Protein AF-A0A7X8ZZY3-F1 (afdb_monomer)

Sequence (313 aa):
MTNQKQPTAQDLDTLSRQLGRPVRDVAEIGARCVCGNPLVATTAPRLSNGIPFPTTFYLSHPHATAAASRLENAGVMDDMTQRLASDAELAEAYRAAHEQYLSARARIGESAGVGPVPEIAGVTAGGMPERVKCVHVLVGHALAEGPGANPLGDEALAMMREEFDPTVCRCDGAWNTEGDAPQKDLSRHTRRLRRAGKTNPMQYDDAGTGPVAAIDAGTNSVRLLIARETEDGVQELHRDMRIVRLGQGVDETGEFAPEALQRTFAAVDDYAREITRHGAHPTRFIATSASRDVSNRDEFVSGIRQRLHATPE

Nearest PDB structures (foldseek):
  1t6c-assembly1_A  TM=9.396E-01  e=4.560E-11  Aquifex aeolicus VF5
  1t6d-assembly2_B  TM=9.328E-01  e=1.337E-10  Aquifex aeolicus VF5
  2j4r-assembly2_B  TM=9.231E-01  e=1.419E-10  Aquifex aeolicus
  8jgx-assembly1_B  TM=9.212E-01  e=6.324E-10  Acinetobacter baumannii 15827
  7epq-assembly1_B  TM=9.028E-01  e=3.277E-10  Porphyromonas gingivalis ATCC 33277

Secondary structure (DSSP, 8-state):
---TTSPPHHHHHHHHHHHTS----EEEEEEE-TTS-EEEEEE-SB-TTS-B----EEE--HHHHHHHHHHHHTTHHHHHHHHHHH-HHHHHHHHHHHHHHHHHHHHHHHHTT----GGGTT--GGGTTT--S-HHHHHHHHHHH-TTS-HHHHHHHHHTTTT--TTS---TTTS-SSSPPP-S--SHHHHHHHGGG--PPP---S-SS--EEEEEE-SSEEEEEEEEEETTEEEEEEEEEEE--TTTTHHHHSS--HHHHHHHHHHHHHHHHHHHHTT--SEEEEE-GGGTS-TTHHHHHHHHHHHHS----

Radius of gyration: 21.73 Å; Cα contacts (8 Å, |Δi|>4): 529; chains: 1; bounding box: 60×41×61 Å

Structure (mmCIF, N/CA/C/O backbone):
data_AF-A0A7X8ZZY3-F1
#
_entry.id   AF-A0A7X8ZZY3-F1
#
loop_
_atom_site.group_PDB
_atom_site.id
_atom_site.type_symbol
_atom_site.label_atom_id
_atom_site.label_alt_id
_atom_site.label_comp_id
_atom_site.label_asym_id
_atom_site.label_entity_id
_atom_site.label_seq_id
_atom_site.pdbx_PDB_ins_code
_atom_site.Cartn_x
_atom_site.Cartn_y
_atom_site.Cartn_z
_atom_site.occupancy
_atom_site.B_iso_or_equiv
_atom_site.auth_seq_id
_atom_site.auth_comp_id
_atom_site.auth_asym_id
_atom_site.auth_atom_id
_atom_site.pdbx_PDB_model_num
ATOM 1 N N . MET A 1 1 ? 27.859 -0.252 14.113 1.00 37.53 1 MET A N 1
ATOM 2 C CA . MET A 1 1 ? 26.689 -1.075 13.746 1.00 37.53 1 MET A CA 1
ATOM 3 C C . MET A 1 1 ? 26.395 -0.783 12.288 1.00 37.53 1 MET A C 1
ATOM 5 O O . MET A 1 1 ? 26.127 0.360 11.953 1.00 37.53 1 MET A O 1
ATOM 9 N N . THR A 1 2 ? 26.650 -1.753 11.416 1.00 37.97 2 THR A N 1
ATOM 10 C CA . THR A 1 2 ? 26.597 -1.624 9.954 1.00 37.97 2 THR A CA 1
ATOM 11 C C . THR A 1 2 ? 25.180 -1.309 9.465 1.00 37.97 2 THR A C 1
ATOM 13 O O . THR A 1 2 ? 24.197 -1.725 10.070 1.00 37.97 2 THR A O 1
ATOM 16 N N . ASN A 1 3 ? 25.102 -0.531 8.386 1.00 48.25 3 ASN A N 1
ATOM 17 C CA . ASN A 1 3 ? 23.927 0.134 7.819 1.00 48.25 3 ASN A CA 1
ATOM 18 C C . ASN A 1 3 ? 22.821 -0.849 7.339 1.00 48.25 3 ASN A C 1
ATOM 20 O O . ASN A 1 3 ? 22.650 -1.048 6.142 1.00 48.25 3 ASN A O 1
ATOM 24 N N . GLN A 1 4 ? 22.082 -1.495 8.258 1.00 62.84 4 GLN A N 1
ATOM 25 C CA . GLN A 1 4 ? 21.102 -2.568 7.966 1.00 62.84 4 GLN A CA 1
ATOM 26 C C . GLN A 1 4 ? 19.933 -2.163 7.047 1.00 62.84 4 GLN A C 1
ATOM 28 O O . GLN A 1 4 ? 19.289 -3.038 6.459 1.00 62.84 4 GLN A O 1
ATOM 33 N N . LYS A 1 5 ? 19.658 -0.859 6.917 1.00 79.69 5 LYS A N 1
ATOM 34 C CA . LYS A 1 5 ? 18.559 -0.331 6.099 1.00 79.69 5 LYS A CA 1
ATOM 35 C C . LYS A 1 5 ? 18.958 -0.032 4.652 1.00 79.69 5 LYS A C 1
ATOM 37 O O . LYS A 1 5 ? 18.070 0.113 3.823 1.00 79.69 5 LYS A O 1
ATOM 42 N N . GLN A 1 6 ? 20.245 0.031 4.306 1.00 89.25 6 GLN A N 1
ATOM 43 C CA . GLN A 1 6 ? 20.650 0.351 2.934 1.00 89.25 6 GLN A CA 1
ATOM 44 C C . GLN A 1 6 ? 20.361 -0.832 1.988 1.00 89.25 6 GLN A C 1
ATOM 46 O O . GLN A 1 6 ? 20.763 -1.957 2.298 1.00 89.25 6 GLN A O 1
ATOM 51 N N . PRO A 1 7 ? 19.666 -0.617 0.854 1.00 93.00 7 PRO A N 1
ATOM 52 C CA . PRO A 1 7 ? 19.326 -1.695 -0.066 1.00 93.00 7 PRO A CA 1
ATOM 53 C C . PRO A 1 7 ? 20.557 -2.167 -0.846 1.00 93.00 7 PRO A C 1
ATOM 55 O O . PRO A 1 7 ? 21.310 -1.367 -1.405 1.00 93.00 7 PRO A O 1
ATOM 58 N N . THR A 1 8 ? 20.748 -3.482 -0.907 1.00 94.44 8 THR A N 1
ATOM 59 C CA . THR A 1 8 ? 21.721 -4.133 -1.797 1.00 94.44 8 THR A CA 1
ATOM 60 C C . THR A 1 8 ? 21.112 -4.391 -3.179 1.00 94.44 8 THR A C 1
ATOM 62 O O . THR A 1 8 ? 19.894 -4.365 -3.340 1.00 94.44 8 THR A O 1
ATOM 65 N N . ALA A 1 9 ? 21.933 -4.703 -4.189 1.00 92.38 9 ALA A N 1
ATOM 66 C CA . ALA A 1 9 ? 21.421 -5.110 -5.505 1.00 92.38 9 ALA A CA 1
ATOM 67 C C . ALA A 1 9 ? 20.502 -6.345 -5.411 1.00 92.38 9 ALA A C 1
ATOM 69 O O . ALA A 1 9 ? 19.428 -6.366 -6.005 1.00 92.38 9 ALA A O 1
ATOM 70 N N . GLN A 1 10 ? 20.870 -7.318 -4.569 1.00 92.81 10 GLN A N 1
ATOM 71 C CA . GLN A 1 10 ? 20.050 -8.499 -4.302 1.00 92.81 10 GLN A CA 1
ATOM 72 C C . GLN A 1 10 ? 18.698 -8.138 -3.667 1.00 92.81 10 GLN A C 1
ATOM 74 O O . GLN A 1 10 ? 17.684 -8.762 -3.989 1.00 92.81 10 GLN A O 1
ATOM 79 N N . ASP A 1 11 ? 18.655 -7.124 -2.795 1.00 95.31 11 ASP A N 1
ATOM 80 C CA . ASP A 1 11 ? 17.391 -6.637 -2.234 1.00 95.31 11 ASP A CA 1
ATOM 81 C C . ASP A 1 11 ? 16.486 -6.057 -3.325 1.00 95.31 11 ASP A C 1
ATOM 83 O O . ASP A 1 11 ? 15.293 -6.352 -3.351 1.00 95.31 11 ASP A O 1
ATOM 87 N N . LEU A 1 12 ? 17.042 -5.262 -4.244 1.00 94.44 12 LEU A N 1
ATOM 88 C CA . LEU A 1 12 ? 16.282 -4.651 -5.339 1.00 94.44 12 LEU A CA 1
ATOM 89 C C . LEU A 1 12 ? 15.748 -5.698 -6.326 1.00 94.44 12 LEU A C 1
ATOM 91 O O . LEU A 1 12 ? 14.596 -5.598 -6.758 1.00 94.44 12 LEU A O 1
ATOM 95 N N . ASP A 1 13 ? 16.541 -6.724 -6.637 1.00 93.44 13 ASP A N 1
ATOM 96 C CA . ASP A 1 13 ? 16.116 -7.849 -7.476 1.00 93.44 13 ASP A CA 1
ATOM 97 C C . ASP A 1 13 ? 15.007 -8.657 -6.799 1.00 93.44 13 ASP A C 1
ATOM 99 O O . ASP A 1 13 ? 13.984 -8.968 -7.414 1.00 93.44 13 ASP A O 1
ATOM 103 N N . THR A 1 14 ? 15.171 -8.940 -5.505 1.00 94.19 14 THR A N 1
ATOM 104 C CA . THR A 1 14 ? 14.172 -9.660 -4.708 1.00 94.19 14 THR A CA 1
ATOM 105 C C . THR A 1 14 ? 12.867 -8.880 -4.636 1.00 94.19 14 THR A C 1
ATOM 107 O O . THR A 1 14 ? 11.814 -9.437 -4.940 1.00 94.19 14 THR A O 1
ATOM 110 N N . LEU A 1 15 ? 12.921 -7.581 -4.327 1.00 94.19 15 LEU A N 1
ATOM 111 C CA . LEU A 1 15 ? 11.753 -6.700 -4.356 1.00 94.19 15 LEU A CA 1
ATOM 112 C C . LEU A 1 15 ? 11.096 -6.692 -5.736 1.00 94.19 15 LEU A C 1
ATOM 114 O O . LEU A 1 15 ? 9.876 -6.771 -5.840 1.00 94.19 15 LEU A O 1
ATOM 118 N N . SER A 1 16 ? 11.882 -6.643 -6.810 1.00 90.38 16 SER A N 1
ATOM 119 C CA . SER A 1 16 ? 11.329 -6.625 -8.164 1.00 90.38 16 SER A CA 1
ATOM 120 C C 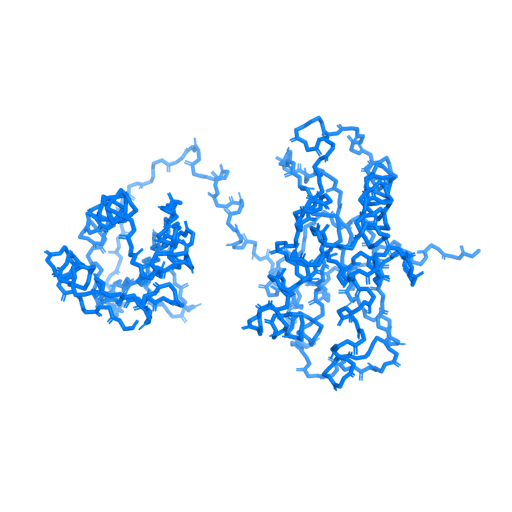. SER A 1 16 ? 10.594 -7.924 -8.511 1.00 90.38 16 SER A C 1
ATOM 122 O O . SER A 1 16 ? 9.535 -7.891 -9.142 1.00 90.38 16 SER A O 1
ATOM 124 N N . ARG A 1 17 ? 11.113 -9.072 -8.055 1.00 87.12 17 ARG A N 1
ATOM 125 C CA . ARG A 1 17 ? 10.462 -10.386 -8.192 1.00 87.12 17 ARG A CA 1
ATOM 126 C C . ARG A 1 17 ? 9.195 -10.484 -7.345 1.00 87.12 17 ARG A C 1
ATOM 128 O O . ARG A 1 17 ? 8.159 -10.881 -7.867 1.00 87.12 17 ARG A O 1
ATOM 135 N N . GLN A 1 18 ? 9.252 -10.060 -6.083 1.00 89.94 18 GLN A N 1
ATOM 136 C CA . GLN A 1 18 ? 8.096 -10.024 -5.181 1.00 89.94 18 GLN A CA 1
ATOM 137 C C . GLN A 1 18 ? 6.954 -9.157 -5.734 1.00 89.94 18 GLN A C 1
ATOM 139 O O . GLN A 1 18 ? 5.786 -9.520 -5.633 1.00 89.94 18 GLN A O 1
ATOM 144 N N . LEU A 1 19 ? 7.291 -8.022 -6.356 1.00 85.25 19 LEU A N 1
ATOM 145 C CA . LEU A 1 19 ? 6.327 -7.081 -6.929 1.00 85.25 19 LEU A CA 1
ATOM 146 C C . LEU A 1 19 ? 5.892 -7.422 -8.361 1.00 85.25 19 LEU A C 1
ATOM 148 O O . LEU A 1 19 ? 4.987 -6.768 -8.887 1.00 85.25 19 LEU A O 1
ATOM 152 N N . GLY A 1 20 ? 6.561 -8.371 -9.023 1.00 81.94 20 GLY A N 1
ATOM 153 C CA . GLY A 1 20 ? 6.349 -8.685 -10.439 1.00 81.94 20 GLY A CA 1
ATOM 154 C C . GLY A 1 20 ? 6.670 -7.526 -11.395 1.00 81.94 20 GLY A C 1
ATOM 155 O O . GLY A 1 20 ? 6.156 -7.478 -12.512 1.00 81.94 20 GLY A O 1
ATOM 156 N N . ARG A 1 21 ? 7.479 -6.552 -10.964 1.00 82.62 21 ARG A N 1
ATOM 157 C CA . ARG A 1 21 ? 7.893 -5.375 -11.748 1.00 82.62 21 ARG A CA 1
ATOM 158 C C . ARG A 1 21 ? 9.188 -4.791 -11.181 1.00 82.62 21 ARG A C 1
ATOM 160 O O . ARG A 1 21 ? 9.403 -4.946 -9.984 1.00 82.62 21 ARG A O 1
ATOM 167 N N . PRO A 1 22 ? 9.983 -4.039 -11.965 1.00 82.19 22 PRO A N 1
ATOM 168 C CA . PRO A 1 22 ? 11.121 -3.308 -11.425 1.00 82.19 22 PRO A CA 1
ATOM 169 C C . PRO A 1 22 ? 10.702 -2.432 -10.247 1.00 82.19 22 PRO A C 1
ATOM 171 O O . PRO A 1 22 ? 9.745 -1.646 -10.337 1.00 82.19 22 PRO A O 1
ATOM 174 N N . VAL A 1 23 ? 11.426 -2.574 -9.143 1.00 87.31 23 VAL A N 1
ATOM 175 C CA . VAL A 1 23 ? 11.284 -1.694 -7.991 1.00 87.31 23 VAL A CA 1
ATOM 176 C C . VAL A 1 23 ? 11.847 -0.308 -8.323 1.00 87.31 23 VAL A C 1
ATOM 178 O O . VAL A 1 23 ? 12.712 -0.160 -9.185 1.00 87.31 23 VAL A O 1
ATOM 181 N N . ARG A 1 24 ? 11.316 0.737 -7.687 1.00 81.50 24 ARG A N 1
ATOM 182 C CA . ARG A 1 24 ? 11.635 2.131 -8.018 1.00 81.50 24 ARG A CA 1
ATOM 183 C C . ARG A 1 24 ? 12.076 2.881 -6.783 1.00 81.50 24 ARG A C 1
ATOM 185 O O . ARG A 1 24 ? 11.364 2.827 -5.785 1.00 81.50 24 ARG A O 1
ATOM 192 N N . ASP A 1 25 ? 13.189 3.601 -6.906 1.00 82.56 25 ASP A N 1
ATOM 193 C CA . ASP A 1 25 ? 13.640 4.622 -5.952 1.00 82.56 25 ASP A CA 1
ATOM 194 C C . ASP A 1 25 ? 13.527 4.171 -4.479 1.00 82.56 25 ASP A C 1
ATOM 196 O O . ASP A 1 25 ? 13.048 4.905 -3.608 1.00 82.56 25 ASP A O 1
ATOM 200 N N . VAL A 1 26 ? 13.931 2.920 -4.216 1.00 92.25 26 VAL A N 1
ATOM 201 C CA . VAL A 1 26 ? 13.997 2.353 -2.864 1.00 92.25 26 VAL A CA 1
ATOM 202 C C . VAL A 1 26 ? 15.164 3.013 -2.154 1.00 92.25 26 VAL A C 1
ATOM 204 O O . VAL A 1 26 ? 16.317 2.811 -2.527 1.00 92.25 26 VAL A O 1
ATOM 207 N N . ALA A 1 27 ? 14.850 3.811 -1.143 1.00 92.75 27 ALA A N 1
ATOM 208 C CA . ALA A 1 27 ? 15.835 4.482 -0.311 1.00 92.75 27 ALA A CA 1
ATOM 209 C C . ALA A 1 27 ? 16.363 3.538 0.777 1.00 92.75 27 ALA A C 1
ATOM 211 O O . ALA A 1 27 ? 17.559 3.515 1.060 1.00 92.75 27 ALA A O 1
ATOM 212 N N . GLU A 1 28 ? 15.472 2.738 1.369 1.00 95.06 28 GLU A N 1
ATOM 213 C CA . GLU A 1 28 ? 15.779 1.857 2.495 1.00 95.06 28 GLU A CA 1
ATOM 214 C C . GLU A 1 28 ? 14.985 0.537 2.396 1.00 95.06 28 GLU A C 1
ATOM 216 O O . GLU A 1 28 ? 13.913 0.474 1.791 1.00 95.06 28 GLU A O 1
ATOM 221 N N . ILE A 1 29 ? 15.480 -0.524 3.033 1.00 96.62 29 ILE A N 1
ATOM 222 C CA . ILE A 1 29 ? 14.688 -1.711 3.369 1.00 96.62 29 ILE A CA 1
ATOM 223 C C . ILE A 1 29 ? 14.100 -1.480 4.757 1.00 96.62 29 ILE A C 1
ATOM 225 O O . ILE A 1 29 ? 14.811 -1.553 5.759 1.00 96.62 29 ILE A O 1
ATOM 229 N N . GLY A 1 30 ? 12.805 -1.159 4.802 1.00 94.88 30 GLY A N 1
ATOM 230 C CA . GLY A 1 30 ? 12.101 -0.808 6.035 1.00 94.88 30 GLY A CA 1
ATOM 231 C C . GLY A 1 30 ? 12.014 -1.979 7.005 1.00 94.88 30 GLY A C 1
ATOM 232 O O . GLY A 1 30 ? 12.248 -1.805 8.194 1.00 94.88 30 GLY A O 1
ATOM 233 N N . ALA A 1 31 ? 11.756 -3.179 6.485 1.00 97.06 31 ALA A N 1
ATOM 234 C CA . ALA A 1 31 ? 11.681 -4.400 7.274 1.00 97.06 31 ALA A CA 1
ATOM 235 C C . ALA A 1 31 ? 12.181 -5.602 6.474 1.00 97.06 31 ALA A C 1
ATOM 237 O O . ALA A 1 31 ? 12.032 -5.657 5.247 1.00 97.06 31 ALA A O 1
ATOM 238 N N . ARG A 1 32 ? 12.738 -6.585 7.183 1.00 96.94 32 ARG A N 1
ATOM 239 C CA . ARG A 1 32 ? 13.271 -7.832 6.623 1.00 96.94 32 ARG A CA 1
ATOM 240 C C . ARG A 1 32 ? 12.610 -9.035 7.283 1.00 96.94 32 ARG A C 1
ATOM 242 O O . ARG A 1 32 ? 12.269 -8.994 8.460 1.00 96.94 32 ARG A O 1
ATOM 249 N N . CYS A 1 33 ? 12.455 -10.106 6.517 1.00 96.00 33 CYS A N 1
ATOM 250 C CA . CYS A 1 33 ? 12.094 -11.418 7.028 1.00 96.00 33 CYS A CA 1
ATOM 251 C C . CYS A 1 33 ? 13.266 -11.970 7.851 1.00 96.00 33 CYS A C 1
ATOM 253 O O . CYS A 1 33 ? 14.411 -11.561 7.653 1.00 96.00 33 CYS A O 1
ATOM 255 N N . VAL A 1 34 ? 13.016 -12.955 8.716 1.00 95.69 34 VAL A N 1
ATOM 256 C CA . VAL A 1 34 ? 14.067 -13.636 9.494 1.00 95.69 34 VAL A CA 1
ATOM 257 C C . VAL A 1 34 ? 15.160 -14.284 8.629 1.00 95.69 34 VAL A C 1
ATOM 259 O O . VAL A 1 34 ? 16.272 -14.481 9.104 1.00 95.69 34 VAL A O 1
ATOM 262 N N . CYS A 1 35 ? 14.885 -14.573 7.351 1.00 93.88 35 CYS A N 1
ATOM 263 C CA . CYS A 1 35 ? 15.891 -15.047 6.390 1.00 93.88 35 CYS A CA 1
ATOM 264 C C . CYS A 1 35 ? 16.703 -13.923 5.712 1.00 93.88 35 CYS A C 1
ATOM 266 O O . CYS A 1 35 ? 17.572 -14.206 4.894 1.00 93.88 35 CYS A O 1
ATOM 268 N N . GLY A 1 36 ? 16.412 -12.654 6.010 1.00 94.62 36 GLY A N 1
ATOM 269 C CA . GLY A 1 36 ? 17.084 -11.477 5.453 1.00 94.62 36 GLY A CA 1
ATOM 270 C C . GLY A 1 36 ? 16.393 -10.845 4.240 1.00 94.62 36 GLY A C 1
ATOM 271 O O . GLY A 1 36 ? 16.651 -9.672 3.958 1.00 94.62 36 GLY A O 1
ATOM 272 N N . ASN A 1 37 ? 15.483 -11.561 3.567 1.00 95.38 37 ASN A N 1
ATOM 273 C CA . ASN A 1 37 ? 14.761 -11.033 2.404 1.00 95.38 37 ASN A CA 1
ATOM 274 C C . ASN A 1 37 ? 13.873 -9.827 2.768 1.00 95.38 37 ASN A C 1
ATOM 276 O O . ASN A 1 37 ? 13.292 -9.807 3.858 1.00 95.38 37 ASN A O 1
ATOM 280 N N . PRO A 1 38 ? 13.706 -8.844 1.866 1.00 96.75 38 PRO A N 1
ATOM 281 C CA . PRO A 1 38 ? 12.841 -7.692 2.102 1.00 96.75 38 PRO A CA 1
ATOM 282 C C . PRO A 1 38 ? 11.380 -8.077 2.384 1.00 96.75 38 PRO A C 1
ATOM 284 O O . PRO A 1 38 ? 10.805 -8.932 1.707 1.00 96.75 38 PRO A O 1
ATOM 287 N N . LEU A 1 39 ? 10.782 -7.416 3.380 1.00 96.38 39 LEU A N 1
ATOM 288 C CA . LEU A 1 39 ? 9.334 -7.399 3.620 1.00 96.38 39 LEU A CA 1
ATOM 289 C C . LEU A 1 39 ? 8.718 -6.080 3.157 1.00 96.38 39 LEU A C 1
ATOM 291 O O . LEU A 1 39 ? 7.665 -6.068 2.512 1.00 96.38 39 LEU A O 1
ATOM 295 N N . VAL A 1 40 ? 9.390 -4.974 3.480 1.00 97.31 40 VAL A N 1
ATOM 296 C CA . VAL A 1 40 ? 8.923 -3.612 3.217 1.00 97.31 40 VAL A CA 1
ATOM 297 C C . VAL A 1 40 ? 10.010 -2.844 2.479 1.00 97.31 40 VAL A C 1
ATOM 299 O O . VAL A 1 40 ? 11.127 -2.701 2.979 1.00 97.31 40 VAL A O 1
ATOM 302 N N . ALA A 1 41 ? 9.666 -2.328 1.304 1.00 96.00 41 ALA A N 1
ATOM 303 C CA . ALA A 1 41 ? 10.474 -1.342 0.604 1.00 96.00 41 ALA A CA 1
ATOM 304 C C . ALA A 1 41 ? 10.113 0.055 1.109 1.00 96.00 41 ALA A C 1
ATOM 306 O O . ALA A 1 41 ? 8.933 0.404 1.178 1.00 96.00 41 ALA A O 1
ATOM 307 N N . THR A 1 42 ? 11.122 0.860 1.418 1.00 95.38 42 THR A N 1
ATOM 308 C CA . THR A 1 42 ? 10.942 2.242 1.848 1.00 95.38 42 THR A CA 1
ATOM 309 C C . THR A 1 42 ? 11.380 3.180 0.731 1.00 95.38 42 THR A C 1
ATOM 311 O O . THR A 1 42 ? 12.542 3.169 0.324 1.00 95.38 42 THR A O 1
ATOM 314 N N . THR A 1 43 ? 10.456 3.981 0.207 1.00 91.56 43 THR A N 1
ATOM 315 C CA . THR A 1 43 ? 10.678 4.836 -0.970 1.00 91.56 43 THR A CA 1
ATOM 316 C C . THR A 1 43 ? 10.755 6.312 -0.611 1.00 91.56 43 THR A C 1
ATOM 318 O O . THR A 1 43 ? 10.052 6.790 0.284 1.00 91.56 43 THR A O 1
ATOM 321 N N . ALA A 1 44 ? 11.578 7.047 -1.358 1.00 90.94 44 ALA A N 1
ATOM 322 C CA . ALA A 1 44 ? 11.678 8.494 -1.227 1.00 90.94 44 ALA A CA 1
ATOM 323 C C . ALA A 1 44 ? 10.336 9.195 -1.557 1.00 90.94 44 ALA A C 1
ATOM 325 O O . ALA A 1 44 ? 9.563 8.704 -2.385 1.00 90.94 44 ALA A O 1
ATOM 326 N N . PRO A 1 45 ? 10.053 10.370 -0.958 1.00 88.81 45 PRO A N 1
ATOM 327 C CA . PRO A 1 45 ? 8.801 11.109 -1.172 1.00 88.81 45 PRO A CA 1
ATOM 328 C C . PRO A 1 45 ? 8.642 11.677 -2.592 1.00 88.81 45 PRO A C 1
ATOM 330 O O . PRO A 1 45 ? 7.557 12.132 -2.962 1.00 88.81 45 PRO A O 1
ATOM 333 N N . ARG A 1 46 ? 9.706 11.652 -3.401 1.00 87.69 46 ARG A N 1
ATOM 334 C CA . ARG A 1 46 ? 9.685 11.947 -4.834 1.00 87.69 46 ARG A CA 1
ATOM 335 C C . ARG A 1 46 ? 10.527 10.909 -5.560 1.00 87.69 46 ARG A C 1
ATOM 337 O O . ARG A 1 46 ? 11.649 10.626 -5.152 1.00 87.69 46 ARG A O 1
ATOM 344 N N . LEU A 1 47 ? 9.975 10.369 -6.637 1.00 84.12 47 LEU A N 1
ATOM 345 C CA . LEU A 1 47 ? 10.681 9.447 -7.519 1.00 84.12 47 LEU A CA 1
ATOM 346 C C . LEU A 1 47 ? 11.726 10.198 -8.356 1.00 84.12 47 LEU A C 1
ATOM 348 O O . LEU A 1 47 ? 11.594 11.401 -8.592 1.00 84.12 47 LEU A O 1
ATOM 352 N N . SER A 1 48 ? 12.712 9.482 -8.896 1.00 81.44 48 SER A N 1
ATOM 353 C CA . SER A 1 48 ? 13.759 10.054 -9.763 1.00 81.44 48 SER A CA 1
ATOM 354 C C . SER A 1 48 ? 13.209 10.711 -11.036 1.00 81.44 48 SER A C 1
ATOM 356 O O . SER A 1 48 ? 13.823 11.613 -11.598 1.00 81.44 48 SER A O 1
ATOM 358 N N . ASN A 1 49 ? 12.008 10.318 -11.468 1.00 78.25 49 ASN A N 1
ATOM 359 C CA . ASN A 1 49 ? 11.284 10.952 -12.574 1.00 78.25 49 ASN A CA 1
ATOM 360 C C . ASN A 1 49 ? 10.518 12.235 -12.178 1.00 78.25 49 ASN A C 1
ATOM 362 O O . ASN A 1 49 ? 9.753 12.762 -12.986 1.00 78.25 49 ASN A O 1
ATOM 366 N N . GLY A 1 50 ? 10.676 12.710 -10.940 1.00 77.94 50 GLY A N 1
ATOM 367 C CA . GLY A 1 50 ? 10.072 13.934 -10.417 1.00 77.94 50 GLY A CA 1
ATOM 368 C C . GLY A 1 50 ? 8.662 13.773 -9.840 1.00 77.94 50 GLY A C 1
ATOM 369 O O . GLY A 1 50 ? 8.144 14.727 -9.257 1.00 77.94 50 GLY A O 1
ATOM 370 N N . ILE A 1 51 ? 8.032 12.599 -9.956 1.00 78.00 51 ILE A N 1
ATOM 371 C CA . ILE A 1 51 ? 6.660 12.374 -9.476 1.00 78.00 51 ILE A CA 1
ATOM 372 C C . ILE A 1 51 ? 6.631 12.309 -7.935 1.00 78.00 51 ILE A C 1
ATOM 374 O O . ILE A 1 51 ? 7.345 11.481 -7.361 1.00 78.00 51 ILE A O 1
ATOM 378 N N . PRO A 1 52 ? 5.777 13.104 -7.254 1.00 80.56 52 PRO A N 1
ATOM 379 C CA . PRO A 1 52 ? 5.515 12.944 -5.824 1.00 80.56 52 PRO A CA 1
ATOM 380 C C . PRO A 1 52 ? 4.947 11.558 -5.504 1.00 80.56 52 PRO A C 1
ATOM 382 O O . PRO A 1 52 ? 4.020 11.086 -6.169 1.00 80.56 52 PRO A O 1
ATOM 385 N N . PHE A 1 53 ? 5.471 10.918 -4.463 1.00 81.94 53 PHE A N 1
ATOM 386 C CA . PHE A 1 53 ? 5.086 9.570 -4.064 1.00 81.94 53 PHE A CA 1
ATOM 387 C C . PHE A 1 53 ? 4.709 9.543 -2.573 1.00 81.94 53 PHE A C 1
ATOM 389 O O . PHE A 1 53 ? 5.578 9.493 -1.706 1.00 81.94 53 PHE A O 1
ATOM 396 N N . PRO A 1 54 ? 3.404 9.609 -2.237 1.00 79.81 54 PRO A N 1
ATOM 397 C CA . PRO A 1 54 ? 2.961 9.764 -0.847 1.00 79.81 54 PRO A CA 1
ATOM 398 C C . PRO A 1 54 ? 3.135 8.503 0.013 1.00 79.81 54 PRO A C 1
ATOM 400 O O . PRO A 1 54 ? 3.121 8.591 1.244 1.00 79.81 54 PRO A O 1
ATOM 403 N N . THR A 1 55 ? 3.276 7.331 -0.618 1.00 87.44 55 THR A N 1
ATOM 404 C CA . THR A 1 55 ? 3.488 6.055 0.080 1.00 87.44 55 THR A CA 1
ATOM 405 C C . THR A 1 55 ? 4.976 5.861 0.330 1.00 87.44 55 THR A C 1
ATOM 407 O O . THR A 1 55 ? 5.744 5.773 -0.613 1.00 87.44 55 THR A O 1
ATOM 410 N N . THR A 1 56 ? 5.380 5.811 1.590 1.00 93.56 56 THR A N 1
ATOM 411 C CA . THR A 1 56 ? 6.771 5.685 2.021 1.00 93.56 56 THR A CA 1
ATOM 412 C C . THR A 1 56 ? 7.085 4.232 2.314 1.00 93.56 56 THR A C 1
ATOM 414 O O . THR A 1 56 ? 8.086 3.737 1.822 1.00 93.56 56 THR A O 1
ATOM 417 N N . PHE A 1 57 ? 6.205 3.536 3.036 1.00 95.38 57 PHE A N 1
ATOM 418 C CA . PHE A 1 57 ? 6.364 2.123 3.370 1.00 95.38 57 PHE A CA 1
ATOM 419 C C . PHE A 1 57 ? 5.502 1.263 2.451 1.00 95.38 57 PHE A C 1
ATOM 421 O O . PHE A 1 57 ? 4.273 1.340 2.477 1.00 95.38 57 PHE A O 1
ATOM 428 N N . TYR A 1 58 ? 6.150 0.455 1.620 1.00 93.62 58 TYR A N 1
ATOM 429 C CA . TYR A 1 58 ? 5.496 -0.389 0.633 1.00 93.62 58 TYR A CA 1
ATOM 430 C C . TYR A 1 58 ? 5.692 -1.865 0.982 1.00 93.62 58 TYR A C 1
ATOM 432 O O . TYR A 1 58 ? 6.794 -2.406 0.859 1.00 93.62 58 TYR A O 1
ATOM 440 N N . LEU A 1 59 ? 4.616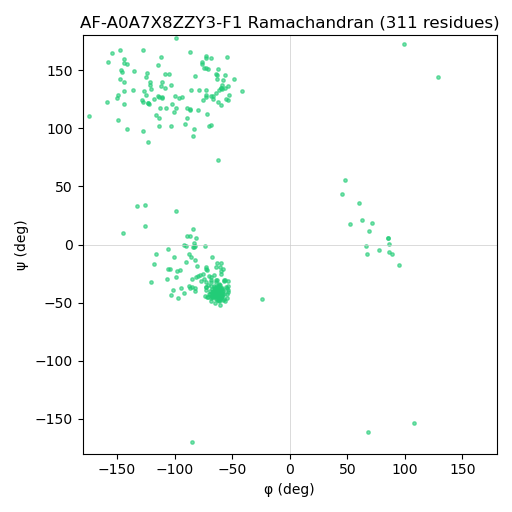 -2.520 1.421 1.00 94.75 59 LEU A N 1
ATOM 441 C CA . LEU A 1 59 ? 4.612 -3.953 1.700 1.00 94.75 59 LEU A CA 1
ATOM 442 C C . LEU A 1 59 ? 4.796 -4.732 0.392 1.00 94.75 59 LEU A C 1
ATOM 444 O O . LEU A 1 59 ? 4.068 -4.518 -0.576 1.00 94.75 59 LEU A O 1
ATOM 448 N N . SER A 1 60 ? 5.803 -5.599 0.354 1.00 93.88 60 SER A N 1
ATOM 449 C CA . SER A 1 60 ? 6.242 -6.275 -0.875 1.00 93.88 60 SER A CA 1
ATOM 450 C C . SER A 1 60 ? 6.149 -7.795 -0.793 1.00 93.88 60 SER A C 1
ATOM 452 O O . SER A 1 60 ? 5.836 -8.432 -1.795 1.00 93.88 60 SER A O 1
ATOM 454 N N . HIS A 1 61 ? 6.341 -8.380 0.391 1.00 93.50 61 HIS A N 1
ATOM 455 C CA . HIS A 1 61 ? 6.353 -9.831 0.555 1.00 93.50 61 HIS A CA 1
ATOM 456 C C . HIS A 1 61 ? 5.001 -10.471 0.181 1.00 93.50 61 HIS A C 1
ATOM 458 O O . HIS A 1 61 ? 3.998 -10.154 0.826 1.00 93.50 61 HIS A O 1
ATOM 464 N N . PRO A 1 62 ? 4.949 -11.426 -0.771 1.00 89.38 62 PRO A N 1
ATOM 465 C CA . PRO A 1 62 ? 3.695 -11.963 -1.305 1.00 89.38 62 PRO A CA 1
ATOM 466 C C . PRO A 1 62 ? 2.724 -12.505 -0.253 1.00 89.38 62 PRO A C 1
ATOM 468 O O . PRO A 1 62 ? 1.540 -12.187 -0.308 1.00 89.38 62 PRO A O 1
ATOM 471 N N . HIS A 1 63 ? 3.207 -13.240 0.758 1.00 91.12 63 HIS A N 1
ATOM 472 C CA . HIS A 1 63 ? 2.340 -13.709 1.850 1.00 91.12 63 HIS A CA 1
ATOM 473 C C . HIS A 1 63 ? 1.784 -12.572 2.716 1.00 91.12 63 HIS A C 1
ATOM 475 O O . HIS A 1 63 ? 0.620 -12.621 3.096 1.00 91.12 63 HIS A O 1
ATOM 481 N N . ALA A 1 64 ? 2.581 -11.536 2.998 1.00 93.94 64 ALA A N 1
ATOM 482 C CA . ALA A 1 64 ? 2.132 -10.407 3.811 1.00 93.94 64 ALA A CA 1
ATOM 483 C C . ALA A 1 64 ? 1.105 -9.565 3.040 1.00 93.94 64 ALA A C 1
ATOM 485 O O . ALA A 1 64 ? 0.066 -9.196 3.578 1.00 93.94 64 ALA A O 1
ATOM 486 N N . THR A 1 65 ? 1.363 -9.327 1.751 1.00 92.56 65 THR A N 1
ATOM 487 C CA . THR A 1 65 ? 0.439 -8.655 0.830 1.00 92.56 65 THR A CA 1
ATOM 488 C C . THR A 1 65 ? -0.870 -9.433 0.683 1.00 92.56 65 THR A C 1
ATOM 490 O O . THR A 1 65 ? -1.945 -8.844 0.752 1.00 92.56 65 THR A O 1
ATOM 493 N N . ALA A 1 66 ? -0.810 -10.759 0.529 1.00 86.56 66 ALA A N 1
ATOM 494 C CA . ALA A 1 66 ? -2.004 -11.597 0.434 1.00 86.56 66 ALA A CA 1
ATOM 495 C C . ALA A 1 66 ? -2.833 -11.572 1.727 1.00 86.56 66 ALA A C 1
ATOM 497 O O . ALA A 1 66 ? -4.054 -11.435 1.659 1.00 86.56 66 ALA A O 1
ATOM 498 N N . ALA A 1 67 ? -2.181 -11.647 2.890 1.00 92.56 67 ALA A N 1
ATOM 499 C CA . ALA A 1 67 ? -2.864 -11.594 4.176 1.00 92.56 67 ALA A CA 1
ATOM 500 C C . ALA A 1 67 ? -3.501 -10.216 4.430 1.00 92.56 67 ALA A C 1
ATOM 502 O O . ALA A 1 67 ? -4.675 -10.132 4.783 1.00 92.56 67 ALA A O 1
ATOM 503 N N . ALA A 1 68 ? -2.782 -9.124 4.142 1.00 93.44 68 ALA A N 1
ATOM 504 C CA . ALA A 1 68 ? -3.341 -7.772 4.195 1.00 93.44 68 ALA A CA 1
ATOM 505 C C . ALA A 1 68 ? -4.541 -7.616 3.245 1.00 93.44 68 ALA A C 1
ATOM 507 O O . ALA A 1 68 ? -5.582 -7.109 3.652 1.00 93.44 68 ALA A O 1
ATOM 508 N N . SER A 1 69 ? -4.438 -8.115 2.009 1.00 85.94 69 SER A N 1
ATOM 509 C CA . SER A 1 69 ? -5.543 -8.104 1.039 1.00 85.94 69 SER A CA 1
ATOM 510 C C . SER A 1 69 ? -6.765 -8.887 1.528 1.00 85.94 69 SER A C 1
ATOM 512 O O . SER A 1 69 ? -7.897 -8.500 1.245 1.00 85.94 69 SER A O 1
ATOM 514 N N . ARG A 1 70 ? -6.573 -9.989 2.263 1.00 84.44 70 ARG A N 1
ATOM 515 C CA . ARG A 1 70 ? -7.686 -10.742 2.855 1.00 84.44 70 ARG A CA 1
ATOM 516 C C . ARG A 1 70 ? -8.397 -9.964 3.953 1.00 84.44 70 ARG A C 1
ATOM 518 O O . ARG A 1 70 ? -9.623 -9.938 3.932 1.00 84.44 70 ARG A O 1
ATOM 525 N N . LEU A 1 71 ? -7.664 -9.264 4.818 1.00 89.25 71 LEU A N 1
ATOM 526 C CA . LEU A 1 71 ? -8.268 -8.344 5.789 1.00 89.25 71 LEU A CA 1
ATOM 527 C C . LEU A 1 71 ? -9.035 -7.212 5.089 1.00 89.25 71 LEU A C 1
ATOM 529 O O . LEU A 1 71 ? -10.163 -6.909 5.468 1.00 89.25 71 LEU A O 1
ATOM 533 N N . GLU A 1 72 ? -8.466 -6.627 4.028 1.00 83.88 72 GLU A N 1
ATOM 534 C CA . GLU A 1 72 ? -9.146 -5.592 3.234 1.00 83.88 72 GLU A CA 1
ATOM 535 C C . GLU A 1 72 ? -10.466 -6.101 2.639 1.00 83.88 72 GLU A C 1
ATOM 537 O O . GLU A 1 72 ? -11.482 -5.415 2.720 1.00 83.88 72 GLU A O 1
ATOM 542 N N . ASN A 1 73 ? -10.476 -7.319 2.092 1.00 74.81 73 ASN A N 1
ATOM 543 C CA . ASN A 1 73 ? -11.680 -7.934 1.527 1.00 74.81 73 ASN A CA 1
ATOM 544 C C . ASN A 1 73 ? -12.703 -8.368 2.587 1.00 74.81 73 ASN A C 1
ATOM 546 O O .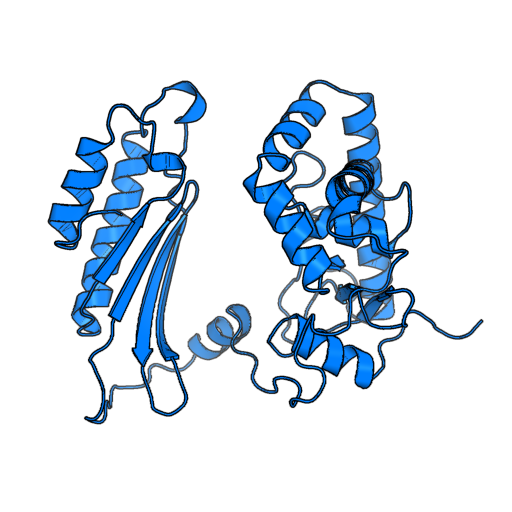 ASN A 1 73 ? -13.877 -8.523 2.260 1.00 74.81 73 ASN A O 1
ATOM 550 N N . ALA A 1 74 ? -12.269 -8.579 3.830 1.00 79.75 74 ALA A N 1
ATOM 551 C CA . ALA A 1 74 ? -13.129 -8.945 4.950 1.00 79.75 74 ALA A CA 1
ATOM 552 C C . ALA A 1 74 ? -13.819 -7.735 5.612 1.00 79.75 74 ALA A C 1
ATOM 554 O O . ALA A 1 74 ? -14.538 -7.924 6.585 1.00 79.75 74 ALA A O 1
ATOM 555 N N . GLY A 1 75 ? -13.610 -6.511 5.108 1.00 84.50 75 GLY A N 1
ATOM 556 C CA . GLY A 1 75 ? -14.243 -5.297 5.642 1.00 84.50 75 GLY A CA 1
ATOM 557 C C . GLY A 1 75 ? -13.501 -4.651 6.816 1.00 84.50 75 GLY A C 1
ATOM 558 O O . GLY A 1 75 ? -13.954 -3.641 7.343 1.00 84.50 75 GLY A O 1
ATOM 559 N N . VAL A 1 76 ? -12.316 -5.153 7.186 1.00 91.62 76 VAL A N 1
ATOM 560 C CA . VAL A 1 76 ? -11.557 -4.668 8.358 1.00 91.62 76 VAL A CA 1
ATOM 561 C C . VAL A 1 76 ? -11.253 -3.165 8.285 1.00 91.62 76 VAL A C 1
ATOM 563 O O . VAL A 1 76 ? -11.198 -2.491 9.309 1.00 91.62 76 VAL A O 1
ATOM 566 N N . MET A 1 77 ? -11.073 -2.606 7.084 1.00 90.38 77 MET A N 1
ATOM 567 C CA . MET A 1 77 ? -10.832 -1.165 6.920 1.00 90.38 77 MET A CA 1
ATOM 568 C C . MET A 1 77 ? -12.024 -0.307 7.352 1.00 90.38 77 MET A C 1
ATOM 570 O O . MET A 1 77 ? -11.821 0.774 7.912 1.00 90.38 77 MET A O 1
ATOM 574 N N . ASP A 1 78 ? -13.241 -0.778 7.092 1.00 86.44 78 ASP A N 1
ATOM 575 C CA . ASP A 1 78 ? -14.465 -0.059 7.430 1.00 86.44 78 ASP A CA 1
ATOM 576 C C . ASP A 1 78 ? -14.690 -0.121 8.944 1.00 86.44 78 ASP A C 1
ATOM 578 O O . ASP A 1 78 ? -14.874 0.924 9.569 1.00 86.44 78 ASP A O 1
ATOM 582 N N . ASP A 1 79 ? -14.501 -1.295 9.555 1.00 92.56 79 ASP A N 1
ATOM 583 C CA . ASP A 1 79 ? -14.547 -1.481 11.012 1.00 92.56 79 ASP A CA 1
ATOM 584 C C . ASP A 1 79 ? -13.523 -0.595 11.739 1.00 92.56 79 ASP A C 1
ATOM 586 O O . ASP A 1 79 ? -13.846 0.107 12.703 1.00 92.56 79 ASP A O 1
ATOM 590 N N . MET A 1 80 ? -12.272 -0.583 11.266 1.00 97.38 80 MET A N 1
ATOM 591 C CA . MET A 1 80 ? -11.227 0.284 11.814 1.00 97.38 80 MET A CA 1
ATOM 592 C C . MET A 1 80 ? -11.592 1.766 11.670 1.00 97.38 80 MET A C 1
ATOM 594 O O . MET A 1 80 ? -11.395 2.543 12.603 1.00 97.38 80 MET A O 1
ATOM 598 N N . THR A 1 81 ? -12.149 2.163 10.523 1.00 93.50 81 THR A N 1
ATOM 599 C CA . THR A 1 81 ? -12.581 3.547 10.277 1.00 93.50 81 THR A CA 1
ATOM 600 C C . THR A 1 81 ? -13.736 3.947 11.193 1.00 93.50 81 THR A C 1
ATOM 602 O O . THR A 1 81 ? -13.717 5.040 11.754 1.00 93.50 81 THR A O 1
ATOM 605 N N . GLN A 1 82 ? -14.713 3.065 11.402 1.00 94.38 82 GLN A N 1
ATOM 606 C CA . GLN A 1 82 ? -15.826 3.314 12.312 1.00 94.38 82 GLN A CA 1
ATOM 607 C C . GLN A 1 82 ? -15.335 3.490 13.753 1.00 94.38 82 GLN A C 1
ATOM 609 O O . GLN A 1 82 ? -15.767 4.411 14.447 1.00 94.38 82 GLN A O 1
ATOM 614 N N . ARG A 1 8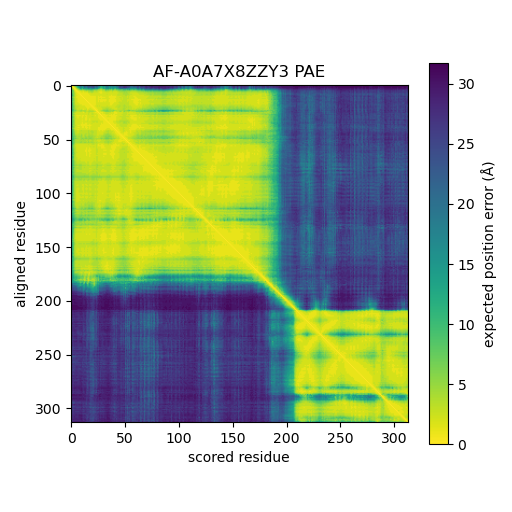3 ? -14.379 2.662 14.189 1.00 97.69 83 ARG A N 1
ATOM 615 C CA . ARG A 1 83 ? -13.786 2.764 15.529 1.00 97.69 83 ARG A CA 1
ATOM 616 C C . ARG A 1 83 ? -13.059 4.085 15.753 1.00 97.69 83 ARG A C 1
ATOM 618 O O . ARG A 1 83 ? -13.189 4.639 16.838 1.00 97.69 83 ARG A O 1
ATOM 625 N N . LEU A 1 84 ? -12.377 4.635 14.745 1.00 96.38 84 LEU A N 1
ATOM 626 C CA . LEU A 1 84 ? -11.747 5.963 14.844 1.00 96.38 84 LEU A CA 1
ATOM 627 C C . LEU A 1 84 ? -12.756 7.085 15.145 1.00 96.38 84 LEU A C 1
ATOM 629 O O . LEU A 1 84 ? -12.377 8.103 15.718 1.00 96.38 84 LEU A O 1
ATOM 633 N N . ALA A 1 85 ? -14.033 6.917 14.787 1.00 92.62 85 ALA A N 1
ATOM 634 C CA . ALA A 1 85 ? -15.075 7.895 15.099 1.00 92.62 85 ALA A CA 1
ATOM 635 C C . ALA A 1 85 ? -15.620 7.762 16.533 1.00 92.62 85 ALA A C 1
ATOM 637 O O . ALA A 1 85 ? -16.086 8.749 17.102 1.00 92.62 85 ALA A O 1
ATOM 638 N N . SER A 1 86 ? -15.584 6.559 17.115 1.00 95.62 86 SER A N 1
ATOM 639 C CA . SER A 1 86 ? -16.177 6.267 18.429 1.00 95.62 86 SER A CA 1
ATOM 640 C C . SER A 1 86 ? -15.167 6.146 19.574 1.00 95.62 86 SER A C 1
ATOM 642 O O . SER A 1 86 ? -15.551 6.279 20.733 1.00 95.62 86 SER A O 1
ATOM 644 N N . ASP A 1 87 ? -13.898 5.878 19.271 1.00 97.94 87 ASP A N 1
ATOM 645 C CA . ASP A 1 87 ? -12.824 5.665 20.241 1.00 97.94 87 ASP A CA 1
ATOM 646 C C . ASP A 1 87 ? -11.797 6.805 20.150 1.00 97.94 87 ASP A C 1
ATOM 648 O O . ASP A 1 87 ? -10.959 6.861 19.246 1.00 97.94 87 ASP A O 1
ATOM 652 N N . ALA A 1 88 ? -11.884 7.740 21.099 1.00 98.06 88 ALA A N 1
ATOM 653 C CA . ALA A 1 88 ? -11.031 8.923 21.133 1.00 98.06 88 ALA A CA 1
ATOM 654 C C . ALA A 1 88 ? -9.557 8.596 21.431 1.00 98.06 88 ALA A C 1
ATOM 656 O O . ALA A 1 88 ? -8.673 9.306 20.951 1.00 98.06 88 ALA A O 1
ATOM 657 N N . GLU A 1 89 ? -9.286 7.538 22.200 1.00 98.25 89 GLU A N 1
ATOM 658 C CA . GLU A 1 89 ? -7.920 7.121 22.526 1.00 98.25 89 GLU A CA 1
ATOM 659 C C . GLU A 1 89 ? -7.252 6.507 21.294 1.00 98.25 89 GLU A C 1
ATOM 661 O O . GLU A 1 89 ? -6.141 6.899 20.926 1.00 98.25 89 GLU A O 1
ATOM 666 N N . LEU A 1 90 ? -7.968 5.629 20.585 1.00 98.19 90 LEU A N 1
ATOM 667 C CA . LEU A 1 90 ? -7.508 5.072 19.316 1.00 98.19 90 LEU A CA 1
ATOM 668 C C . LEU A 1 90 ? -7.292 6.164 18.260 1.00 98.19 90 LEU A C 1
ATOM 670 O O . LEU A 1 90 ? -6.281 6.141 17.557 1.00 98.19 90 LEU A O 1
ATOM 674 N N . ALA A 1 91 ? -8.211 7.127 18.151 1.00 98.19 91 ALA A N 1
ATOM 675 C CA . ALA A 1 91 ? -8.089 8.236 17.208 1.00 98.19 91 ALA A CA 1
ATOM 676 C C . ALA A 1 91 ? -6.849 9.101 17.484 1.00 98.19 91 ALA A C 1
ATOM 678 O O . ALA A 1 91 ? -6.146 9.490 16.547 1.00 98.19 91 ALA A O 1
ATOM 679 N N . GLU A 1 92 ? -6.546 9.378 18.755 1.00 98.38 92 GLU A N 1
ATOM 680 C CA . GLU A 1 92 ? -5.336 10.109 19.141 1.00 98.38 92 GLU A CA 1
ATOM 681 C C . GLU A 1 92 ? -4.069 9.292 18.858 1.00 98.38 92 GLU A C 1
ATOM 683 O O . GLU A 1 92 ? -3.129 9.806 18.250 1.00 98.38 92 GLU A O 1
ATOM 688 N N . ALA A 1 93 ? -4.059 8.000 19.191 1.00 98.12 93 ALA A N 1
ATOM 689 C CA . ALA A 1 93 ? -2.936 7.116 18.885 1.00 98.12 93 ALA A CA 1
ATOM 690 C C . ALA A 1 93 ? -2.685 7.000 17.367 1.00 98.12 93 ALA A C 1
ATOM 692 O O . ALA A 1 93 ? -1.539 6.993 16.912 1.00 98.12 93 ALA A O 1
ATOM 693 N N . TYR A 1 94 ? -3.744 6.966 16.555 1.00 98.12 94 TYR A N 1
ATOM 694 C CA . TYR A 1 94 ? -3.636 6.918 15.097 1.00 98.12 94 TYR A CA 1
ATOM 695 C C . TYR A 1 94 ? -3.182 8.257 14.488 1.00 98.12 94 TYR A C 1
ATOM 697 O O . TYR A 1 94 ? -2.435 8.272 13.505 1.00 98.12 94 TYR A O 1
ATOM 705 N N . ARG A 1 95 ? -3.548 9.389 15.106 1.00 98.19 95 ARG A N 1
ATOM 706 C CA . ARG A 1 95 ? -2.996 10.713 14.778 1.00 98.19 95 ARG A CA 1
ATOM 707 C C . ARG A 1 95 ? -1.510 10.807 15.126 1.00 98.19 95 ARG A C 1
ATOM 709 O O . ARG A 1 95 ? -0.731 11.286 14.307 1.00 98.19 95 ARG A O 1
ATOM 716 N N . ALA A 1 96 ? -1.086 10.276 16.269 1.00 98.06 96 ALA A N 1
ATOM 717 C CA . ALA A 1 96 ? 0.334 10.190 16.607 1.00 98.06 96 ALA A CA 1
ATOM 718 C C . ALA A 1 96 ? 1.109 9.332 15.586 1.00 98.06 96 ALA A C 1
ATOM 720 O O . ALA A 1 96 ? 2.181 9.733 15.133 1.00 98.06 96 ALA A O 1
ATOM 721 N N . ALA A 1 97 ? 0.537 8.206 15.144 1.00 97.75 97 ALA A N 1
ATOM 722 C CA . ALA A 1 97 ? 1.111 7.383 14.077 1.00 97.75 97 ALA A CA 1
ATOM 723 C C . ALA A 1 97 ? 1.227 8.143 12.738 1.00 97.75 97 ALA A C 1
ATOM 725 O O . ALA A 1 97 ? 2.182 7.943 11.985 1.00 97.75 97 ALA A O 1
ATOM 726 N N . HIS A 1 98 ? 0.278 9.030 12.425 1.00 97.25 98 HIS A N 1
ATOM 727 C CA . HIS A 1 98 ? 0.334 9.889 11.237 1.00 97.25 98 HIS A CA 1
ATOM 728 C C . HIS A 1 98 ? 1.517 10.864 11.297 1.00 97.25 98 HIS A C 1
ATOM 730 O O . HIS A 1 98 ? 2.287 10.954 10.339 1.00 97.25 98 HIS A O 1
ATOM 736 N N . GLU A 1 99 ? 1.714 11.533 12.434 1.00 97.69 99 GLU A N 1
ATOM 737 C CA . GLU A 1 99 ? 2.850 12.440 12.641 1.00 97.69 99 GLU A CA 1
ATOM 738 C C . GLU A 1 99 ? 4.194 11.697 12.591 1.00 97.69 99 GLU A C 1
ATOM 740 O O . GLU A 1 99 ? 5.151 12.162 11.964 1.00 97.69 99 GLU A O 1
ATOM 745 N N . GLN A 1 100 ? 4.263 10.495 13.175 1.00 96.25 100 GLN A N 1
ATOM 746 C CA . GLN A 1 100 ? 5.444 9.632 13.074 1.00 96.25 100 GLN A CA 1
ATOM 747 C C . GLN A 1 100 ? 5.752 9.257 11.621 1.00 96.25 100 GLN A C 1
ATOM 749 O O . GLN A 1 100 ? 6.900 9.374 11.190 1.00 96.25 100 GLN A O 1
ATOM 754 N N . TYR A 1 101 ? 4.735 8.896 10.834 1.00 96.56 101 TYR A N 1
ATOM 755 C CA . TYR A 1 101 ? 4.900 8.607 9.411 1.00 96.56 101 TYR A CA 1
ATOM 756 C C . TYR A 1 101 ? 5.452 9.826 8.654 1.00 96.56 101 TYR A C 1
ATOM 758 O O . TYR A 1 101 ? 6.360 9.690 7.828 1.00 96.56 101 TYR A O 1
ATOM 766 N N . LEU A 1 102 ? 4.910 11.027 8.903 1.00 95.88 102 LEU A N 1
ATOM 767 C CA . LEU A 1 102 ? 5.382 12.267 8.275 1.00 95.88 102 LEU A CA 1
ATOM 768 C C . LEU A 1 102 ? 6.854 12.539 8.607 1.00 95.88 102 LEU A C 1
ATOM 770 O O . LEU A 1 102 ? 7.635 12.843 7.700 1.00 95.88 102 LEU A O 1
ATOM 774 N N . SER A 1 103 ? 7.229 12.376 9.877 1.00 95.38 103 SER A N 1
ATOM 775 C CA . SER A 1 103 ? 8.605 12.519 10.358 1.00 95.38 103 SER A CA 1
ATOM 776 C C . SER A 1 103 ? 9.547 11.504 9.701 1.00 95.38 103 SER A C 1
ATOM 778 O O . SER A 1 103 ? 10.586 11.878 9.151 1.00 95.38 103 SER A O 1
ATOM 780 N N . ALA A 1 104 ? 9.151 10.228 9.648 1.00 94.81 104 ALA A N 1
ATOM 781 C CA . ALA A 1 104 ? 9.927 9.185 8.988 1.00 94.81 104 ALA A CA 1
ATOM 782 C C . ALA A 1 104 ? 10.129 9.500 7.500 1.00 94.81 104 ALA A C 1
ATOM 784 O O . ALA A 1 104 ? 11.251 9.435 6.996 1.00 94.81 104 ALA A O 1
ATOM 785 N N . ARG A 1 105 ? 9.073 9.926 6.796 1.00 95.00 105 ARG A N 1
ATOM 786 C CA . ARG A 1 105 ? 9.169 10.325 5.388 1.00 95.00 105 ARG A CA 1
ATOM 787 C C . ARG A 1 105 ? 10.095 11.520 5.174 1.00 95.00 105 ARG A C 1
ATOM 789 O O . ARG A 1 105 ? 10.828 11.521 4.188 1.00 95.00 105 ARG A O 1
ATOM 796 N N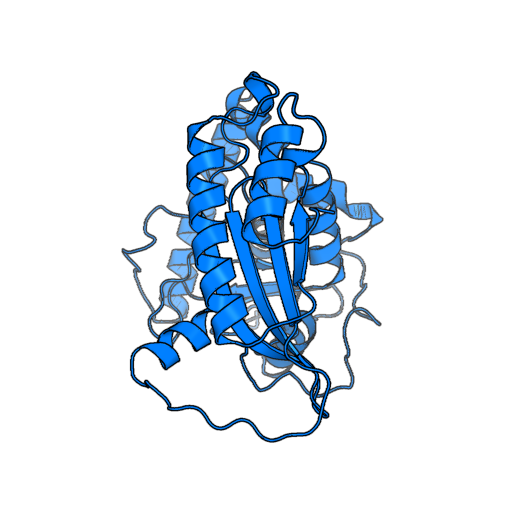 . ALA A 1 106 ? 10.059 12.522 6.051 1.00 94.38 106 ALA A N 1
ATOM 797 C CA . ALA A 1 106 ? 10.963 13.668 5.974 1.00 94.38 106 ALA A CA 1
ATOM 798 C C . ALA A 1 106 ? 12.425 13.218 6.117 1.00 94.38 106 ALA A C 1
ATOM 800 O O . ALA A 1 106 ? 13.235 13.506 5.237 1.00 94.38 106 ALA A O 1
ATOM 801 N N . ARG A 1 107 ? 12.722 12.396 7.133 1.00 94.25 107 ARG A N 1
ATOM 802 C CA . ARG A 1 107 ? 14.044 11.783 7.346 1.00 94.25 107 ARG A CA 1
ATOM 803 C C . ARG A 1 107 ? 14.530 11.007 6.116 1.00 94.25 107 ARG A C 1
ATOM 805 O O . ARG A 1 107 ? 15.679 11.156 5.712 1.00 94.25 107 ARG A O 1
ATOM 812 N N . ILE A 1 108 ? 13.665 10.189 5.513 1.00 93.56 108 ILE A N 1
ATOM 813 C CA . ILE A 1 108 ? 13.983 9.407 4.305 1.00 93.56 108 ILE A CA 1
ATOM 814 C C . ILE A 1 108 ? 14.198 10.323 3.091 1.00 93.56 108 ILE A C 1
ATOM 816 O O . ILE A 1 108 ? 15.068 10.076 2.262 1.00 93.56 108 ILE A O 1
ATOM 820 N N . GLY A 1 109 ? 13.414 11.397 2.970 1.00 92.75 109 GLY A N 1
ATOM 821 C CA . GLY A 1 109 ? 13.587 12.395 1.915 1.00 92.75 109 GLY A CA 1
ATOM 822 C C . GLY A 1 109 ? 14.919 13.136 2.013 1.00 92.75 109 GLY A C 1
ATOM 823 O O . GLY A 1 109 ? 15.549 13.389 0.987 1.00 92.75 109 GLY A O 1
ATOM 824 N N . GLU A 1 110 ? 15.369 13.449 3.228 1.00 92.69 110 GLU A N 1
ATOM 825 C CA . GLU A 1 110 ? 16.683 14.046 3.481 1.00 92.69 110 GLU A CA 1
ATOM 826 C C . GLU A 1 110 ? 17.819 13.066 3.175 1.00 92.69 110 GLU A C 1
ATOM 828 O O . GLU A 1 110 ? 18.735 13.417 2.431 1.00 92.69 110 GLU A O 1
ATOM 833 N N . SER A 1 111 ? 17.742 11.824 3.672 1.00 90.12 111 SER A N 1
ATOM 834 C CA . SER A 1 111 ? 18.779 10.809 3.428 1.00 90.12 111 SER A CA 1
ATOM 835 C C . SER A 1 111 ? 18.900 10.427 1.948 1.00 90.12 111 SER A C 1
ATOM 837 O O . SER A 1 111 ? 19.999 10.137 1.478 1.00 90.12 111 SER A O 1
ATOM 839 N N . ALA A 1 112 ? 17.795 10.488 1.198 1.00 90.12 112 ALA A N 1
ATOM 840 C CA . ALA A 1 112 ? 17.759 10.263 -0.245 1.00 90.12 112 ALA A CA 1
ATOM 841 C C . ALA A 1 112 ? 18.122 11.506 -1.087 1.00 90.12 112 ALA A C 1
ATOM 843 O O . ALA A 1 112 ? 18.135 11.421 -2.314 1.00 90.12 112 ALA A O 1
ATOM 844 N N . GLY A 1 113 ? 18.388 12.665 -0.469 1.00 91.06 113 GLY A N 1
ATOM 845 C CA . GLY A 1 113 ? 18.742 13.902 -1.178 1.00 91.06 113 GLY A CA 1
ATOM 846 C C . GLY A 1 113 ? 17.591 14.561 -1.953 1.00 91.06 113 GLY A C 1
ATOM 847 O O . GLY A 1 113 ? 17.838 15.372 -2.842 1.00 91.06 113 GLY A O 1
ATOM 848 N N . VAL A 1 114 ? 16.338 14.221 -1.637 1.00 88.69 114 VAL A N 1
ATOM 849 C CA . VAL A 1 114 ? 15.132 14.775 -2.281 1.00 88.69 114 VAL A CA 1
ATOM 850 C C . VAL A 1 114 ? 14.661 16.061 -1.597 1.00 88.69 114 VAL A C 1
ATOM 852 O O . VAL A 1 114 ? 14.172 16.971 -2.267 1.00 88.69 114 VAL A O 1
ATOM 855 N N . GLY A 1 115 ? 14.805 16.142 -0.270 1.00 86.44 115 GLY A N 1
ATOM 856 C CA . GLY A 1 115 ? 14.300 17.258 0.532 1.00 86.44 115 GLY A CA 1
ATOM 857 C C . GLY A 1 115 ? 12.761 17.330 0.597 1.00 86.44 115 GLY A C 1
ATOM 858 O O . GLY A 1 115 ? 12.076 16.331 0.349 1.00 86.44 115 GLY A O 1
ATOM 859 N N . PRO A 1 116 ? 12.190 18.496 0.961 1.00 87.62 116 PRO A N 1
ATOM 860 C CA . PRO A 1 116 ? 10.743 18.679 1.092 1.00 87.62 116 PRO A CA 1
ATOM 861 C C . PRO A 1 116 ? 9.973 18.504 -0.230 1.00 87.62 116 PRO A C 1
ATOM 863 O O . PRO A 1 116 ? 10.398 18.968 -1.287 1.00 87.62 116 PRO A O 1
ATOM 866 N N . VAL A 1 117 ? 8.783 17.894 -0.159 1.00 88.19 117 VAL A N 1
ATOM 867 C CA . VAL A 1 117 ? 7.873 17.667 -1.301 1.00 88.19 117 VAL A CA 1
ATOM 868 C C . VAL A 1 117 ? 6.511 18.313 -0.992 1.00 88.19 117 VAL A C 1
ATOM 870 O O . VAL A 1 117 ? 5.646 17.652 -0.409 1.00 88.19 117 VAL A O 1
ATOM 873 N N . PRO A 1 118 ? 6.310 19.605 -1.326 1.00 81.81 118 PRO A N 1
ATOM 874 C CA . PRO A 1 118 ? 5.109 20.359 -0.953 1.00 81.81 118 PRO A CA 1
ATOM 875 C C . PRO A 1 118 ? 3.791 19.738 -1.433 1.00 81.81 118 PRO A C 1
ATOM 877 O O . PRO A 1 118 ? 2.778 19.854 -0.752 1.00 81.81 118 PRO A O 1
ATOM 880 N N . GLU A 1 119 ? 3.797 19.033 -2.567 1.00 85.06 119 GLU A N 1
ATOM 881 C CA . GLU A 1 119 ? 2.605 18.431 -3.182 1.00 85.06 119 GLU A CA 1
ATOM 882 C C . GLU A 1 119 ? 1.946 17.340 -2.324 1.00 85.06 119 GLU A C 1
ATOM 884 O O . GLU A 1 119 ? 0.790 16.992 -2.553 1.00 85.06 119 GLU A O 1
ATOM 889 N N . ILE A 1 120 ? 2.682 16.777 -1.362 1.00 82.44 120 ILE A N 1
ATOM 890 C CA . ILE A 1 120 ? 2.198 15.738 -0.440 1.00 82.44 120 ILE A CA 1
ATOM 891 C C . ILE A 1 120 ? 2.410 16.127 1.030 1.00 82.44 120 ILE A C 1
ATOM 893 O O . ILE A 1 120 ? 2.351 15.265 1.912 1.00 82.44 120 ILE A O 1
ATOM 897 N N . ALA A 1 121 ? 2.678 17.405 1.313 1.00 82.88 121 ALA A N 1
ATOM 898 C CA . ALA A 1 121 ? 2.834 17.901 2.677 1.00 82.88 121 ALA A CA 1
ATOM 899 C C . ALA A 1 121 ? 1.559 17.632 3.496 1.00 82.88 121 ALA A C 1
ATOM 901 O O . ALA A 1 121 ? 0.451 17.821 3.003 1.00 82.88 121 ALA A O 1
ATOM 902 N N . GLY A 1 122 ? 1.715 17.118 4.720 1.00 81.62 122 GLY A N 1
ATOM 903 C CA . GLY A 1 122 ? 0.596 16.721 5.590 1.00 81.62 122 GLY A CA 1
ATOM 904 C C . GLY A 1 122 ? -0.227 15.518 5.103 1.00 81.62 122 GLY A C 1
ATOM 905 O O . GLY A 1 122 ? -1.048 14.994 5.841 1.00 81.62 122 GLY A O 1
ATOM 906 N N . VAL A 1 123 ? -0.011 15.022 3.883 1.00 81.25 123 VAL A N 1
ATOM 907 C CA . VAL A 1 123 ? -0.722 13.850 3.361 1.00 81.25 123 VAL A CA 1
ATOM 908 C C . VAL A 1 123 ? 0.104 12.612 3.644 1.00 81.25 123 VAL A C 1
ATOM 910 O O . VAL A 1 123 ? 1.253 12.546 3.226 1.00 81.25 123 VAL A O 1
ATOM 913 N N . THR A 1 124 ? -0.476 11.594 4.268 1.00 80.25 124 THR A N 1
ATOM 914 C CA . THR A 1 124 ? 0.141 10.262 4.401 1.00 80.25 124 THR A CA 1
ATOM 915 C C . THR A 1 124 ? -0.640 9.243 3.579 1.00 80.25 124 THR A C 1
ATOM 917 O O . THR A 1 124 ? -1.768 9.492 3.145 1.00 80.25 124 THR A O 1
ATOM 920 N N . ALA A 1 125 ? -0.023 8.105 3.275 1.00 73.69 125 ALA A N 1
ATOM 921 C CA . ALA A 1 125 ? -0.725 7.044 2.569 1.00 73.69 125 ALA A CA 1
ATOM 922 C C . ALA A 1 125 ? -1.682 6.299 3.514 1.00 73.69 125 ALA A C 1
ATOM 924 O O . ALA A 1 125 ? -1.529 6.322 4.728 1.00 73.69 125 ALA A O 1
ATOM 925 N N . GLY A 1 126 ? -2.699 5.648 2.945 1.00 71.50 126 GLY A N 1
ATOM 926 C CA . GLY A 1 126 ? -3.637 4.839 3.729 1.00 71.50 126 GLY A CA 1
ATOM 927 C C . GLY A 1 126 ? -4.804 5.589 4.358 1.00 71.50 126 GLY A C 1
ATOM 928 O O . GLY A 1 126 ? -5.575 4.946 5.046 1.00 71.50 126 GLY A O 1
ATOM 929 N N . GLY A 1 127 ? -4.997 6.884 4.083 1.00 81.31 127 GLY A N 1
ATOM 930 C CA . GLY A 1 127 ? -6.160 7.643 4.580 1.00 81.31 127 GLY A CA 1
ATOM 931 C C . GLY A 1 127 ? -5.995 8.241 5.983 1.00 81.31 127 GLY A C 1
ATOM 932 O O . GLY A 1 127 ? -6.902 8.924 6.453 1.00 81.31 127 GLY A O 1
ATOM 933 N N . MET A 1 128 ? -4.836 8.027 6.606 1.00 90.62 128 MET A N 1
ATOM 934 C CA . MET A 1 128 ? -4.462 8.584 7.902 1.00 90.62 128 MET A CA 1
ATOM 935 C C . MET A 1 128 ? -4.542 10.125 7.935 1.00 90.62 128 MET A C 1
ATOM 937 O O . MET A 1 128 ? -4.187 10.765 6.937 1.00 90.62 128 MET A O 1
ATOM 941 N N . PRO A 1 129 ? -4.911 10.723 9.086 1.00 93.75 129 PRO A N 1
ATOM 942 C CA . PRO A 1 129 ? -5.314 10.065 10.339 1.00 93.75 129 PRO A CA 1
ATOM 943 C C . PRO A 1 129 ? -6.830 9.824 10.448 1.00 93.75 129 PRO A C 1
ATOM 945 O O . PRO A 1 129 ? -7.300 9.325 11.460 1.00 93.75 129 PRO A O 1
ATOM 948 N N . GLU A 1 130 ? -7.616 10.217 9.449 1.00 87.06 130 GLU A N 1
ATOM 949 C CA . GLU A 1 130 ? -9.078 10.286 9.581 1.00 87.06 130 GLU A CA 1
ATOM 950 C C . GLU A 1 130 ? -9.772 8.951 9.304 1.00 87.06 130 GLU A C 1
ATOM 952 O O . GLU A 1 130 ? -10.847 8.689 9.835 1.00 87.06 130 GLU A O 1
ATOM 957 N N . ARG A 1 131 ? -9.186 8.111 8.444 1.00 89.62 131 ARG A N 1
ATOM 958 C CA . ARG A 1 131 ? -9.785 6.840 8.022 1.00 89.62 131 ARG A CA 1
ATOM 959 C C . ARG A 1 131 ? -8.742 5.829 7.578 1.00 89.62 131 ARG A C 1
ATOM 961 O O . ARG A 1 131 ? -7.630 6.197 7.208 1.00 89.62 131 ARG A O 1
ATOM 968 N N . VAL A 1 132 ? -9.142 4.567 7.481 1.00 90.69 132 VAL A N 1
ATOM 969 C CA . VAL A 1 132 ? -8.318 3.512 6.887 1.00 90.69 132 VAL A CA 1
ATOM 970 C C . VAL A 1 132 ? -8.750 3.269 5.444 1.00 90.69 132 VAL A C 1
ATOM 972 O O . VAL A 1 132 ? -9.872 2.880 5.156 1.00 90.69 132 VAL A O 1
ATOM 975 N N . LYS A 1 133 ? -7.839 3.507 4.502 1.00 81.62 133 LYS A N 1
ATOM 976 C CA . LYS A 1 133 ? -8.024 3.254 3.064 1.00 81.62 133 LYS A CA 1
ATOM 977 C C . LYS A 1 133 ? -7.258 2.020 2.579 1.00 81.62 133 LYS A C 1
ATOM 979 O O . LYS A 1 133 ? -7.531 1.541 1.482 1.00 81.62 133 LYS A O 1
ATOM 984 N N . CYS A 1 134 ? -6.225 1.595 3.306 1.00 90.12 134 CYS A N 1
ATOM 985 C CA . CYS A 1 134 ? -5.374 0.481 2.895 1.00 90.12 134 CYS A CA 1
ATOM 986 C C . CYS A 1 134 ? -4.642 -0.119 4.098 1.00 90.12 134 CYS A C 1
ATOM 988 O O . CYS A 1 134 ? -3.883 0.585 4.761 1.00 90.12 134 CYS A O 1
ATOM 990 N N . VAL A 1 135 ? -4.817 -1.417 4.340 1.00 95.50 135 VAL A N 1
ATOM 991 C CA . VAL A 1 135 ? -4.142 -2.165 5.414 1.00 95.50 135 VAL A CA 1
ATOM 992 C C . VAL A 1 135 ? -2.658 -2.349 5.098 1.00 95.50 135 VAL A C 1
ATOM 994 O O . VAL A 1 135 ? -1.822 -2.254 5.994 1.00 95.50 135 VAL A O 1
ATOM 997 N N . HIS A 1 136 ? -2.301 -2.527 3.820 1.00 95.94 136 HIS A N 1
ATOM 998 C CA . HIS A 1 136 ? -0.916 -2.767 3.394 1.00 95.94 136 HIS A CA 1
ATOM 999 C C . HIS A 1 136 ? 0.064 -1.705 3.901 1.00 95.94 136 HIS A C 1
ATOM 1001 O O . HIS A 1 136 ? 1.174 -2.034 4.316 1.00 95.94 136 HIS A O 1
ATOM 1007 N N . VAL A 1 137 ? -0.333 -0.429 3.869 1.00 94.75 137 VAL A N 1
ATOM 1008 C CA . VAL A 1 137 ? 0.544 0.659 4.317 1.00 94.75 137 VAL A CA 1
ATOM 1009 C C . VAL A 1 137 ? 0.613 0.767 5.837 1.00 94.75 137 VAL A C 1
ATOM 1011 O O . VAL A 1 137 ? 1.667 1.123 6.353 1.00 94.75 137 VAL A O 1
ATOM 1014 N N . LEU A 1 138 ? -0.456 0.419 6.563 1.00 97.75 138 LEU A N 1
ATOM 1015 C CA . LEU A 1 138 ? -0.424 0.405 8.030 1.00 97.75 138 LEU A CA 1
ATOM 1016 C C . LEU A 1 138 ? 0.501 -0.704 8.531 1.00 97.75 138 LEU A C 1
ATOM 1018 O O . LEU A 1 138 ? 1.364 -0.449 9.366 1.00 97.75 138 LEU A O 1
ATOM 1022 N N . VAL A 1 139 ? 0.383 -1.896 7.941 1.00 98.25 139 VAL A N 1
ATOM 1023 C CA . VAL A 1 139 ? 1.270 -3.039 8.195 1.00 98.25 139 VAL A CA 1
ATOM 1024 C C . VAL A 1 139 ? 2.705 -2.709 7.792 1.00 98.25 139 VAL A C 1
ATOM 1026 O O . VAL A 1 139 ? 3.634 -2.961 8.552 1.00 98.25 139 VAL A O 1
ATOM 1029 N N . GLY A 1 140 ? 2.902 -2.094 6.622 1.00 97.75 140 GLY A N 1
ATOM 1030 C CA . GLY A 1 140 ? 4.218 -1.646 6.171 1.00 97.75 140 GLY A CA 1
ATOM 1031 C C . GLY A 1 140 ? 4.865 -0.646 7.133 1.00 97.75 140 GLY A C 1
ATOM 1032 O O . GLY A 1 140 ? 6.051 -0.773 7.424 1.00 97.75 140 GLY A O 1
ATOM 1033 N N . HIS A 1 141 ? 4.090 0.310 7.654 1.00 97.62 141 HIS A N 1
ATOM 1034 C CA . HIS A 1 141 ? 4.557 1.286 8.638 1.00 97.62 141 HIS A CA 1
ATOM 1035 C C . HIS A 1 141 ? 4.936 0.613 9.966 1.00 97.62 141 HIS A C 1
ATOM 1037 O O . HIS A 1 141 ? 6.056 0.803 10.435 1.00 97.62 141 HIS A O 1
ATOM 1043 N N . ALA A 1 142 ? 4.055 -0.230 10.517 1.00 97.56 142 ALA A N 1
ATOM 1044 C CA . ALA A 1 142 ? 4.299 -0.958 11.765 1.00 97.56 142 ALA A CA 1
ATOM 1045 C C . ALA A 1 142 ? 5.527 -1.880 11.678 1.00 97.56 142 ALA A C 1
ATOM 1047 O O . ALA A 1 142 ? 6.364 -1.902 12.575 1.00 97.56 142 ALA A O 1
ATOM 1048 N N . LEU A 1 143 ? 5.703 -2.596 10.562 1.00 97.62 143 LEU A N 1
ATOM 1049 C CA . LEU A 1 143 ? 6.886 -3.435 10.353 1.00 97.62 143 LEU A CA 1
ATOM 1050 C C . LEU A 1 143 ? 8.184 -2.619 10.245 1.00 97.62 143 LEU A C 1
ATOM 1052 O O . LEU A 1 143 ? 9.231 -3.099 10.672 1.00 97.62 143 LEU A O 1
ATOM 1056 N N . ALA A 1 144 ? 8.138 -1.426 9.642 1.00 96.94 144 ALA A N 1
ATOM 1057 C CA . ALA A 1 144 ? 9.336 -0.641 9.343 1.00 96.94 144 ALA A CA 1
ATOM 1058 C C . ALA A 1 144 ? 9.826 0.236 10.505 1.00 96.94 144 ALA A C 1
ATOM 1060 O O . ALA A 1 144 ? 11.036 0.410 10.687 1.00 96.94 144 ALA A O 1
ATOM 1061 N N . GLU A 1 145 ? 8.892 0.803 11.267 1.00 96.00 145 GLU A N 1
ATOM 1062 C CA . GLU A 1 145 ? 9.185 1.680 12.408 1.00 96.00 145 GLU A CA 1
ATOM 1063 C C . GLU A 1 145 ? 9.053 0.943 13.756 1.00 96.00 145 GLU A C 1
ATOM 1065 O O . GLU A 1 145 ? 9.556 1.417 14.772 1.00 96.00 145 GLU A O 1
ATOM 1070 N N . GLY A 1 146 ? 8.498 -0.274 13.747 1.00 95.19 146 GLY A N 1
ATOM 1071 C CA . GLY A 1 146 ? 8.452 -1.191 14.883 1.00 95.19 146 GLY A CA 1
ATOM 1072 C C . GLY A 1 146 ? 7.116 -1.191 15.640 1.00 95.19 146 GLY A C 1
ATOM 1073 O O . GLY A 1 146 ? 6.237 -0.370 15.366 1.00 95.19 146 GLY A O 1
ATOM 1074 N N . PRO A 1 147 ? 6.952 -2.117 16.608 1.00 95.38 147 PRO A N 1
ATOM 1075 C CA . PRO A 1 147 ? 5.729 -2.227 17.400 1.00 95.38 147 PRO A CA 1
ATOM 1076 C C . PRO A 1 147 ? 5.385 -0.915 18.111 1.00 95.38 147 PRO A C 1
ATOM 1078 O O . PRO A 1 147 ? 6.252 -0.293 18.727 1.00 95.38 147 PRO A O 1
ATOM 1081 N N . GLY A 1 148 ? 4.119 -0.513 18.054 1.00 95.56 148 GLY A N 1
ATOM 1082 C CA . GLY A 1 148 ? 3.610 0.737 18.615 1.00 95.56 148 GLY A CA 1
ATOM 1083 C C . GLY A 1 148 ? 3.678 1.933 17.662 1.00 95.56 148 GLY A C 1
ATOM 1084 O O . GLY A 1 148 ? 3.107 2.975 17.977 1.00 95.56 148 GLY A O 1
ATOM 1085 N N . ALA A 1 149 ? 4.323 1.809 16.494 1.00 96.12 149 ALA A N 1
ATOM 1086 C CA . ALA A 1 149 ? 4.387 2.897 15.515 1.00 96.12 149 ALA A CA 1
ATOM 1087 C C . ALA A 1 149 ? 3.033 3.170 14.839 1.00 96.12 149 ALA A C 1
ATOM 1089 O O . ALA A 1 149 ? 2.762 4.280 14.378 1.00 96.12 149 ALA A O 1
ATOM 1090 N N . ASN A 1 150 ? 2.170 2.155 14.743 1.00 97.62 150 ASN A N 1
ATOM 1091 C CA . ASN A 1 150 ? 0.836 2.305 14.180 1.00 97.62 150 ASN A CA 1
ATOM 1092 C C . ASN A 1 150 ? -0.140 1.328 14.848 1.00 97.62 150 ASN A C 1
ATOM 1094 O O . ASN A 1 150 ? -0.089 0.143 14.518 1.00 97.62 150 ASN A O 1
ATOM 1098 N N . PRO A 1 151 ? -1.064 1.790 15.713 1.00 98.12 151 PRO A N 1
ATOM 1099 C CA . PRO A 1 151 ? -1.924 0.893 16.489 1.00 98.12 151 PRO A CA 1
ATOM 1100 C C . PRO A 1 151 ? -2.782 -0.018 15.600 1.00 98.12 151 PRO A C 1
ATOM 1102 O O . PRO A 1 151 ? -2.917 -1.207 15.870 1.00 98.12 151 PRO A O 1
ATOM 1105 N N . LEU A 1 152 ? -3.298 0.507 14.485 1.00 98.25 152 LEU A N 1
ATOM 1106 C CA . LEU A 1 152 ? -4.087 -0.269 13.524 1.00 98.25 152 LEU A CA 1
ATOM 1107 C C . LEU A 1 152 ? -3.213 -1.156 12.622 1.00 98.25 152 LEU A C 1
ATOM 1109 O O . LEU A 1 152 ? -3.667 -2.191 12.140 1.00 98.25 152 LEU A O 1
ATOM 1113 N N . GLY A 1 153 ? -1.949 -0.779 12.408 1.00 98.00 153 GLY A N 1
ATOM 1114 C CA . GLY A 1 153 ? -0.961 -1.636 11.748 1.00 98.00 153 GLY A CA 1
ATOM 1115 C C . GLY A 1 153 ? -0.568 -2.839 12.609 1.00 98.00 153 GLY A C 1
ATOM 1116 O O . GLY A 1 153 ? -0.511 -3.957 12.099 1.00 98.00 153 GLY A O 1
ATOM 1117 N N . ASP A 1 154 ? -0.363 -2.623 13.909 1.00 98.44 154 ASP A N 1
ATOM 1118 C CA . ASP A 1 154 ? -0.082 -3.675 14.891 1.00 98.44 154 ASP A CA 1
ATOM 1119 C C . ASP A 1 154 ? -1.279 -4.614 15.066 1.00 98.44 154 ASP A C 1
ATOM 1121 O O . ASP A 1 154 ? -1.121 -5.836 15.101 1.00 98.44 154 ASP A O 1
ATOM 1125 N N . GLU A 1 155 ? -2.489 -4.054 15.108 1.00 98.38 155 GLU A N 1
ATOM 1126 C CA . GLU A 1 155 ? -3.727 -4.829 15.138 1.00 98.38 155 GLU A CA 1
ATOM 1127 C C . GLU A 1 155 ? -3.867 -5.706 13.882 1.00 98.38 155 GLU A C 1
ATOM 1129 O O . GLU A 1 155 ? -4.094 -6.911 13.993 1.00 98.38 155 GLU A O 1
ATOM 1134 N N . ALA A 1 156 ? -3.641 -5.143 12.688 1.00 98.25 156 ALA A N 1
ATOM 1135 C CA . ALA A 1 156 ? -3.662 -5.906 11.441 1.00 98.25 156 ALA A CA 1
ATOM 1136 C C . ALA A 1 156 ? -2.598 -7.018 11.418 1.00 98.25 156 ALA A C 1
ATOM 1138 O O . ALA A 1 156 ? -2.883 -8.125 10.960 1.00 98.25 156 ALA A O 1
ATOM 1139 N N . LEU A 1 157 ? -1.391 -6.755 11.938 1.00 98.38 157 LEU A N 1
ATOM 1140 C CA . LEU A 1 157 ? -0.334 -7.762 12.102 1.00 98.38 157 LEU A CA 1
ATOM 1141 C C . LEU A 1 157 ? -0.760 -8.901 13.040 1.00 98.38 157 LEU A C 1
ATOM 1143 O O . LEU A 1 157 ? -0.435 -10.061 12.785 1.00 98.38 157 LEU A O 1
ATOM 1147 N N . ALA A 1 158 ? -1.494 -8.593 14.110 1.00 98.19 158 ALA A N 1
ATOM 1148 C CA . ALA A 1 158 ? -2.036 -9.604 15.009 1.00 98.19 158 ALA A CA 1
ATOM 1149 C C . ALA A 1 158 ? -3.120 -10.453 14.323 1.00 98.19 158 ALA A C 1
ATOM 1151 O O . ALA A 1 158 ? -3.077 -11.678 14.425 1.00 98.19 158 ALA A O 1
ATOM 1152 N N . MET A 1 159 ? -4.037 -9.824 13.579 1.00 97.94 159 MET A N 1
ATOM 1153 C CA . MET A 1 159 ? -5.099 -10.517 12.836 1.00 97.94 159 MET A CA 1
ATOM 1154 C C . MET A 1 159 ? -4.549 -11.464 11.765 1.00 97.94 159 MET A C 1
ATOM 1156 O O . MET A 1 159 ? -5.093 -12.544 11.560 1.00 97.94 159 MET A O 1
ATOM 1160 N N . MET A 1 160 ? -3.460 -11.087 11.089 1.00 96.69 160 MET A N 1
ATOM 1161 C CA . MET A 1 160 ? -2.889 -11.907 10.017 1.00 96.69 160 MET A CA 1
ATOM 1162 C C . MET A 1 160 ? -1.975 -13.039 10.490 1.00 96.69 160 MET A C 1
ATOM 1164 O O . MET A 1 160 ? -1.495 -13.784 9.641 1.00 96.69 160 MET A O 1
ATOM 1168 N N . ARG A 1 161 ? -1.728 -13.195 11.799 1.00 94.69 161 ARG A N 1
ATOM 1169 C CA . ARG A 1 161 ? -0.663 -14.063 12.340 1.00 94.69 161 ARG A CA 1
ATOM 1170 C C . ARG A 1 161 ? -0.702 -15.510 11.837 1.00 94.69 161 ARG A C 1
ATOM 1172 O O . ARG A 1 161 ? 0.350 -16.110 11.627 1.00 94.69 161 ARG A O 1
ATOM 1179 N N . GLU A 1 162 ? -1.890 -16.070 11.619 1.00 89.38 162 GLU A N 1
ATOM 1180 C CA . GLU A 1 162 ? -2.025 -17.431 11.081 1.00 89.38 162 GLU A CA 1
ATOM 1181 C C . GLU A 1 162 ? -1.498 -17.541 9.639 1.00 89.38 162 GLU A C 1
ATOM 1183 O O . GLU A 1 162 ? -0.803 -18.499 9.286 1.00 89.38 162 GLU A O 1
ATOM 1188 N N . GLU A 1 163 ? -1.771 -16.532 8.813 1.00 87.81 163 GLU A N 1
ATOM 1189 C CA . GLU A 1 163 ? -1.376 -16.491 7.405 1.00 87.81 163 GLU A CA 1
ATOM 1190 C C . GLU A 1 163 ? 0.037 -15.935 7.183 1.00 87.81 163 GLU A C 1
ATOM 1192 O O . GLU A 1 163 ? 0.781 -16.403 6.315 1.00 87.81 163 GLU A O 1
ATOM 1197 N N . PHE A 1 164 ? 0.415 -14.931 7.970 1.00 94.81 164 PHE A N 1
ATOM 1198 C CA . PHE A 1 164 ? 1.699 -14.257 7.930 1.00 94.81 164 PHE A CA 1
ATOM 1199 C C . PHE A 1 164 ? 2.139 -13.870 9.344 1.00 94.81 164 PHE A C 1
ATOM 1201 O O . PHE A 1 164 ? 1.491 -13.077 10.020 1.00 94.81 164 PHE A O 1
ATOM 1208 N N . ASP A 1 165 ? 3.302 -14.376 9.750 1.00 95.00 165 ASP A N 1
ATOM 1209 C CA . ASP A 1 165 ? 3.979 -13.987 10.982 1.00 95.00 165 ASP A CA 1
ATOM 1210 C C . ASP A 1 165 ? 5.380 -13.479 10.605 1.00 95.00 165 ASP A C 1
ATOM 1212 O O . ASP A 1 165 ? 6.149 -14.239 10.007 1.00 95.00 165 ASP A O 1
ATOM 1216 N N . PRO A 1 166 ? 5.747 -12.221 10.921 1.00 93.75 166 PRO A N 1
ATOM 1217 C CA . PRO A 1 166 ? 7.059 -11.678 10.569 1.00 93.75 166 PRO A CA 1
ATOM 1218 C C . PRO A 1 166 ? 8.228 -12.416 11.245 1.00 93.75 166 PRO A C 1
ATOM 1220 O O . PRO A 1 166 ? 9.368 -12.283 10.798 1.00 93.75 166 PRO A O 1
ATOM 1223 N N . THR A 1 167 ? 7.963 -13.210 12.288 1.00 95.00 167 THR A N 1
ATOM 1224 C CA . THR A 1 167 ? 8.959 -14.023 12.999 1.00 95.00 167 THR A CA 1
ATOM 1225 C C . THR A 1 167 ? 9.168 -15.412 12.384 1.00 95.00 167 THR A C 1
ATOM 1227 O O . THR A 1 167 ? 10.114 -16.109 12.752 1.00 95.00 167 THR A O 1
ATOM 1230 N N . VAL A 1 168 ? 8.342 -15.809 11.408 1.00 95.44 168 VAL A N 1
ATOM 1231 C CA . VAL A 1 168 ? 8.420 -17.109 10.727 1.00 95.44 168 VAL A CA 1
ATOM 1232 C C . VAL A 1 168 ? 8.704 -16.904 9.240 1.00 95.44 168 VAL A C 1
ATOM 1234 O O . VAL A 1 168 ? 7.978 -16.212 8.530 1.00 95.44 168 VAL A O 1
ATOM 1237 N N . CYS A 1 169 ? 9.766 -17.533 8.730 1.00 95.19 169 CYS A N 1
ATOM 1238 C CA . CYS A 1 169 ? 10.092 -17.442 7.308 1.00 95.19 169 CYS A CA 1
ATOM 1239 C C . CYS A 1 169 ? 9.052 -18.175 6.450 1.00 95.19 169 CYS A C 1
ATOM 1241 O O . CYS A 1 169 ? 8.802 -19.362 6.651 1.00 95.19 169 CYS A O 1
ATOM 1243 N N . ARG A 1 170 ? 8.509 -17.477 5.447 1.00 91.94 170 ARG A N 1
ATOM 1244 C CA . ARG A 1 170 ? 7.652 -18.037 4.388 1.00 91.94 170 ARG A CA 1
ATOM 1245 C C . ARG A 1 170 ? 8.095 -17.557 3.001 1.00 91.94 170 ARG A C 1
ATOM 1247 O O . ARG A 1 170 ? 7.266 -17.269 2.153 1.00 91.94 170 ARG A O 1
ATOM 1254 N N . CYS A 1 171 ? 9.397 -17.354 2.800 1.00 90.38 171 CYS A N 1
ATOM 1255 C CA . CYS A 1 171 ? 9.918 -16.849 1.525 1.00 90.38 171 CYS A CA 1
ATOM 1256 C C . CYS A 1 171 ? 10.036 -17.938 0.454 1.00 90.38 171 CYS A C 1
ATOM 1258 O O . CYS A 1 171 ? 9.983 -17.630 -0.734 1.00 90.38 171 CYS A O 1
ATOM 1260 N N . ASP A 1 172 ? 10.217 -19.192 0.869 1.00 88.50 172 ASP A N 1
ATOM 1261 C CA . ASP A 1 172 ? 10.338 -20.311 -0.058 1.00 88.50 172 ASP A CA 1
ATOM 1262 C C . ASP A 1 172 ? 9.036 -20.511 -0.846 1.00 88.50 172 ASP A C 1
ATOM 1264 O O . ASP A 1 172 ? 7.946 -20.495 -0.275 1.00 88.50 172 ASP A O 1
ATOM 1268 N N . GLY A 1 173 ? 9.150 -20.615 -2.170 1.00 84.69 173 GLY A N 1
ATOM 1269 C CA . GLY A 1 173 ? 8.013 -20.711 -3.092 1.00 84.69 173 GLY A CA 1
ATOM 1270 C C . GLY A 1 173 ? 7.105 -19.472 -3.193 1.00 84.69 173 GLY A C 1
ATOM 1271 O O . GLY A 1 173 ? 6.170 -19.480 -3.991 1.00 84.69 173 GLY A O 1
ATOM 1272 N N . ALA A 1 174 ? 7.355 -18.398 -2.436 1.00 83.19 174 ALA A N 1
ATOM 1273 C CA . ALA A 1 174 ? 6.475 -17.224 -2.405 1.00 83.19 174 ALA A CA 1
ATOM 1274 C C . ALA A 1 174 ? 6.592 -16.331 -3.655 1.00 83.19 174 ALA A C 1
ATOM 1276 O O . ALA A 1 174 ? 5.655 -15.614 -4.003 1.00 83.19 174 ALA A O 1
ATOM 1277 N N . TRP A 1 175 ? 7.741 -16.361 -4.328 1.00 84.62 175 TRP A N 1
ATOM 1278 C CA . TRP A 1 175 ? 7.993 -15.743 -5.631 1.00 84.62 175 TRP A CA 1
ATOM 1279 C C . TRP A 1 175 ? 8.999 -16.598 -6.405 1.00 84.62 175 TRP A C 1
ATOM 1281 O O . TRP A 1 175 ? 9.653 -17.469 -5.835 1.00 84.62 175 TRP A O 1
ATOM 1291 N N . ASN A 1 176 ? 9.160 -16.335 -7.703 1.00 78.81 176 ASN A N 1
ATOM 1292 C CA . ASN A 1 176 ? 10.194 -17.001 -8.490 1.00 78.81 176 ASN A CA 1
ATOM 1293 C C . ASN A 1 176 ? 11.587 -16.501 -8.061 1.00 78.81 176 ASN A C 1
ATOM 1295 O O . ASN A 1 176 ? 11.990 -15.391 -8.413 1.00 78.81 176 ASN A O 1
ATOM 1299 N N . THR A 1 177 ? 12.300 -17.298 -7.268 1.00 78.44 177 THR A N 1
ATOM 1300 C CA . THR A 1 177 ? 13.651 -17.002 -6.764 1.00 78.44 177 THR A CA 1
ATOM 1301 C C . THR A 1 177 ? 14.751 -17.288 -7.789 1.00 78.44 177 THR A C 1
ATOM 1303 O O . THR A 1 177 ? 15.848 -16.743 -7.657 1.00 78.44 177 THR A O 1
ATOM 1306 N N . GLU A 1 178 ? 14.461 -18.088 -8.817 1.00 74.19 178 GLU A N 1
ATOM 1307 C CA . GLU A 1 178 ? 15.427 -18.536 -9.829 1.00 74.19 178 GLU A CA 1
ATOM 1308 C C . GLU A 1 178 ? 15.364 -17.709 -11.123 1.00 74.19 178 GLU A C 1
ATOM 1310 O O . GLU A 1 178 ? 16.372 -17.553 -11.805 1.00 74.19 178 GLU A O 1
ATOM 1315 N N . GLY A 1 179 ? 14.201 -17.141 -11.456 1.00 71.50 179 GLY A N 1
ATOM 1316 C CA . GLY A 1 179 ? 13.999 -16.345 -12.671 1.00 71.50 179 GLY A CA 1
ATOM 1317 C C . GLY A 1 179 ? 14.575 -14.930 -12.596 1.00 71.50 179 GLY A C 1
ATOM 1318 O O . GLY A 1 179 ? 14.702 -14.349 -11.519 1.00 71.50 179 GLY A O 1
ATOM 1319 N N . ASP A 1 180 ? 14.894 -14.334 -13.744 1.00 77.44 180 ASP A N 1
ATOM 1320 C CA . ASP A 1 180 ? 15.431 -12.971 -13.805 1.00 77.44 180 ASP A CA 1
ATOM 1321 C C . ASP A 1 180 ? 14.492 -11.944 -13.159 1.00 77.44 180 ASP A C 1
ATOM 1323 O O . ASP A 1 180 ? 13.265 -12.005 -13.290 1.00 77.44 180 ASP A O 1
ATOM 1327 N N . ALA A 1 181 ? 15.073 -10.968 -12.458 1.00 76.81 181 ALA A N 1
ATOM 1328 C CA . ALA A 1 181 ? 14.302 -9.842 -11.953 1.00 76.81 181 ALA A CA 1
ATOM 1329 C C . ALA A 1 181 ? 13.675 -9.078 -13.138 1.00 76.81 181 ALA A C 1
ATOM 1331 O O . ALA A 1 181 ? 14.380 -8.781 -14.111 1.00 76.81 181 ALA A O 1
ATOM 1332 N N . PRO A 1 182 ? 12.371 -8.736 -13.081 1.00 76.19 182 PRO A N 1
ATOM 1333 C CA . PRO A 1 182 ? 11.713 -8.004 -14.154 1.00 76.19 182 PRO A CA 1
ATOM 1334 C C . PRO A 1 182 ? 12.473 -6.715 -14.483 1.00 76.19 182 PRO A C 1
ATOM 1336 O O . PRO A 1 182 ? 12.681 -5.888 -13.603 1.00 76.19 182 PRO A O 1
ATOM 1339 N N . GLN A 1 183 ? 12.860 -6.534 -15.751 1.00 70.69 183 GLN A N 1
ATOM 1340 C CA . GLN A 1 183 ? 13.642 -5.370 -16.212 1.00 70.69 183 GLN A CA 1
ATOM 1341 C C . GLN A 1 183 ? 12.769 -4.242 -16.784 1.00 70.69 183 GLN A C 1
ATOM 1343 O O . GLN A 1 183 ? 13.178 -3.084 -16.846 1.00 70.69 183 GLN A O 1
ATOM 1348 N N . LYS A 1 184 ? 11.544 -4.559 -17.225 1.00 62.47 184 LYS A N 1
ATOM 1349 C CA . LYS A 1 184 ? 10.633 -3.588 -17.847 1.00 62.47 184 LYS A CA 1
ATOM 1350 C C . LYS A 1 184 ? 9.556 -3.144 -16.873 1.00 62.47 184 LYS A C 1
ATOM 1352 O O . LYS A 1 184 ? 8.737 -3.928 -16.405 1.00 62.47 184 LYS A O 1
ATOM 1357 N N . ASP A 1 185 ? 9.523 -1.843 -16.626 1.00 53.59 185 ASP A N 1
ATOM 1358 C CA . ASP A 1 185 ? 8.540 -1.230 -15.751 1.00 53.59 185 ASP A CA 1
ATOM 1359 C C . ASP A 1 185 ? 7.239 -0.938 -16.504 1.00 53.59 185 ASP A C 1
ATOM 1361 O O . ASP A 1 185 ? 7.069 0.104 -17.141 1.00 53.59 185 ASP A O 1
ATOM 1365 N N . LEU A 1 186 ? 6.309 -1.891 -16.433 1.00 54.56 186 LEU A N 1
ATOM 1366 C CA . LEU A 1 186 ? 4.995 -1.812 -17.075 1.00 54.56 186 LEU A CA 1
ATOM 1367 C C . LEU A 1 186 ? 3.942 -1.094 -16.212 1.00 54.56 186 LEU A C 1
ATOM 1369 O O . LEU A 1 186 ? 2.761 -1.071 -16.567 1.00 54.56 186 LEU A O 1
ATOM 1373 N N . SER A 1 187 ? 4.342 -0.498 -15.083 1.00 47.78 187 SER A N 1
ATOM 1374 C CA . SER A 1 187 ? 3.409 0.134 -14.153 1.00 47.78 187 SER A CA 1
ATOM 1375 C C . SER A 1 187 ? 2.864 1.481 -14.662 1.00 47.78 187 SER A C 1
ATOM 1377 O O . SER A 1 187 ? 3.479 2.218 -15.442 1.00 47.78 187 SER A O 1
ATOM 1379 N N . ARG A 1 188 ? 1.649 1.804 -14.201 1.00 38.34 188 ARG A N 1
ATOM 1380 C CA . ARG A 1 188 ? 0.757 2.865 -14.706 1.00 38.34 188 ARG A CA 1
ATOM 1381 C C . ARG A 1 188 ? 1.400 4.260 -14.786 1.00 38.34 188 ARG A C 1
ATOM 1383 O O . ARG A 1 188 ? 1.057 5.035 -15.677 1.00 38.34 188 ARG A O 1
ATOM 1390 N N . HIS A 1 189 ? 2.336 4.585 -13.892 1.00 41.09 189 HIS A N 1
ATOM 1391 C CA . HIS A 1 189 ? 2.970 5.911 -13.834 1.00 41.09 189 HIS A CA 1
ATOM 1392 C C . HIS A 1 189 ? 3.964 6.162 -14.982 1.00 41.09 189 HIS A C 1
ATOM 1394 O O . HIS A 1 189 ? 3.999 7.264 -15.524 1.00 41.09 189 HIS A O 1
ATOM 1400 N N . THR A 1 190 ? 4.719 5.144 -15.409 1.00 40.41 190 THR A N 1
ATOM 1401 C CA . THR A 1 190 ? 5.732 5.282 -16.477 1.00 40.41 190 THR A CA 1
ATOM 1402 C C . THR A 1 190 ? 5.063 5.385 -17.854 1.00 40.41 190 THR A C 1
ATOM 1404 O O . THR A 1 190 ? 5.536 6.098 -18.741 1.00 40.41 190 THR A O 1
ATOM 1407 N N . ARG A 1 191 ? 3.885 4.760 -18.016 1.00 41.09 191 ARG A N 1
ATOM 1408 C CA . ARG A 1 191 ? 3.054 4.876 -19.228 1.00 41.09 191 ARG A CA 1
ATOM 1409 C C . ARG A 1 191 ? 2.436 6.269 -19.414 1.00 41.09 191 ARG A C 1
ATOM 1411 O O . ARG A 1 191 ? 2.311 6.709 -20.554 1.00 41.09 191 ARG A O 1
ATOM 1418 N N . ARG A 1 192 ? 2.097 6.991 -18.333 1.00 37.06 192 ARG A N 1
ATOM 1419 C CA . ARG A 1 192 ? 1.524 8.355 -18.412 1.00 37.06 192 ARG A CA 1
ATOM 1420 C C . ARG A 1 192 ? 2.539 9.393 -18.906 1.00 37.06 192 ARG A C 1
ATOM 1422 O O . ARG A 1 192 ? 2.185 10.216 -19.742 1.00 37.06 192 ARG A O 1
ATOM 1429 N N . LEU A 1 193 ? 3.799 9.303 -18.466 1.00 38.06 193 LEU A N 1
ATOM 1430 C CA . LEU A 1 193 ? 4.874 10.211 -18.898 1.00 38.06 193 LEU A CA 1
ATOM 1431 C C . LEU A 1 193 ? 5.264 10.014 -20.375 1.00 38.06 193 LEU A C 1
ATOM 1433 O O . LEU A 1 193 ? 5.520 10.985 -21.078 1.00 38.06 193 LEU A O 1
ATOM 1437 N N . ARG A 1 194 ? 5.242 8.773 -20.887 1.00 37.94 194 ARG A N 1
ATOM 1438 C CA . ARG A 1 194 ? 5.532 8.489 -22.309 1.00 37.94 194 ARG A CA 1
ATOM 1439 C C . ARG A 1 194 ? 4.423 8.927 -23.275 1.00 37.94 194 ARG A C 1
ATOM 1441 O O . ARG A 1 194 ? 4.699 9.111 -24.458 1.00 37.94 194 ARG A O 1
ATOM 1448 N N . ARG A 1 195 ? 3.185 9.095 -22.796 1.00 37.84 195 ARG A N 1
ATOM 1449 C CA . ARG A 1 195 ? 2.024 9.483 -23.621 1.00 37.84 195 ARG A CA 1
ATOM 1450 C C . ARG A 1 195 ? 1.918 10.989 -23.881 1.00 37.84 195 ARG A C 1
ATOM 1452 O O . ARG A 1 195 ? 1.188 11.371 -24.786 1.00 37.84 195 ARG A O 1
ATOM 1459 N N . ALA A 1 196 ? 2.663 11.828 -23.159 1.00 35.22 196 ALA A N 1
ATOM 1460 C CA . ALA A 1 196 ? 2.616 13.284 -23.326 1.00 35.22 196 ALA A CA 1
ATOM 1461 C C . ALA A 1 196 ? 3.294 13.805 -24.613 1.00 35.22 196 ALA A C 1
ATOM 1463 O O . ALA A 1 196 ? 3.276 15.006 -24.854 1.00 35.22 196 ALA A O 1
ATOM 1464 N N . GLY A 1 197 ? 3.882 12.936 -25.448 1.00 33.12 197 GLY A N 1
ATOM 1465 C CA . GLY A 1 197 ? 4.639 13.384 -26.624 1.00 33.12 197 GLY A CA 1
ATOM 1466 C C . GLY A 1 197 ? 4.576 12.514 -27.876 1.00 33.12 197 GLY A C 1
ATOM 1467 O O . GLY A 1 197 ? 5.361 12.758 -28.785 1.00 33.12 197 GLY A O 1
ATOM 1468 N N . LYS A 1 198 ? 3.710 11.495 -27.968 1.00 32.41 198 LYS A N 1
ATOM 1469 C CA . LYS A 1 198 ? 3.628 10.664 -29.185 1.00 32.41 198 LYS A CA 1
ATOM 1470 C C . LYS A 1 198 ? 2.190 10.280 -29.524 1.00 32.41 198 LYS A C 1
ATOM 1472 O O . LYS A 1 198 ? 1.658 9.309 -28.992 1.00 32.41 198 LYS A O 1
ATOM 1477 N N . THR A 1 199 ? 1.592 11.009 -30.463 1.00 33.59 199 THR A N 1
ATOM 1478 C CA . THR A 1 199 ? 0.605 10.436 -31.383 1.00 33.59 199 THR A CA 1
ATOM 1479 C C . THR A 1 199 ? 1.364 9.474 -32.289 1.00 33.59 199 THR A C 1
ATOM 1481 O O . THR A 1 199 ? 2.094 9.928 -33.167 1.00 33.59 199 THR A O 1
ATOM 1484 N N . ASN A 1 200 ? 1.270 8.163 -32.053 1.00 30.95 200 ASN A N 1
ATOM 1485 C CA . ASN A 1 200 ? 1.790 7.200 -33.023 1.00 30.95 200 ASN A CA 1
ATOM 1486 C C . ASN A 1 200 ? 0.626 6.663 -33.870 1.00 30.95 200 ASN A C 1
ATOM 1488 O O . ASN A 1 200 ? -0.369 6.231 -33.280 1.00 30.95 200 ASN A O 1
ATOM 1492 N N . PRO A 1 201 ? 0.714 6.712 -35.211 1.00 32.53 201 PRO A N 1
ATOM 1493 C CA . PRO A 1 201 ? -0.311 6.174 -36.088 1.00 32.53 201 PRO A CA 1
ATOM 1494 C C . PRO A 1 201 ? -0.293 4.642 -36.077 1.00 32.53 201 PRO A C 1
ATOM 1496 O O . PRO A 1 201 ? 0.730 4.007 -35.833 1.00 32.53 201 PRO A O 1
ATOM 1499 N N . MET A 1 202 ? -1.474 4.085 -36.327 1.00 33.31 202 MET A N 1
ATOM 1500 C CA . MET A 1 202 ? -1.798 2.665 -36.420 1.00 33.31 202 MET A CA 1
ATOM 1501 C C . MET A 1 202 ? -0.916 1.893 -37.406 1.00 33.31 202 MET A C 1
ATOM 1503 O O . MET A 1 202 ? -0.784 2.308 -38.553 1.00 33.31 202 MET A O 1
ATOM 1507 N N . GLN A 1 203 ? -0.479 0.704 -36.989 1.00 29.39 203 GLN A N 1
ATOM 1508 C CA . GLN A 1 203 ? -0.260 -0.473 -37.835 1.00 29.39 203 GLN A CA 1
ATOM 1509 C C . GLN A 1 203 ? -0.516 -1.712 -36.959 1.00 29.39 203 GLN A C 1
ATOM 1511 O O . GLN A 1 203 ? 0.033 -1.804 -35.862 1.00 29.39 203 GLN A O 1
ATOM 1516 N N . TYR A 1 204 ? -1.395 -2.615 -37.401 1.00 38.09 204 TYR A N 1
ATOM 1517 C CA . TYR A 1 204 ? -1.663 -3.896 -36.740 1.00 38.09 204 TYR A CA 1
ATOM 1518 C C . TYR A 1 204 ? -1.417 -5.018 -37.745 1.00 38.09 204 TYR A C 1
ATOM 1520 O O . TYR A 1 204 ? -2.067 -5.035 -38.788 1.00 38.09 204 TYR A O 1
ATOM 1528 N N . ASP A 1 205 ? -0.508 -5.931 -37.403 1.00 31.28 205 ASP A N 1
ATOM 1529 C CA . ASP A 1 205 ? -0.284 -7.175 -38.138 1.00 31.28 205 ASP A CA 1
ATOM 1530 C C . ASP A 1 205 ? -1.306 -8.254 -37.728 1.00 31.28 205 ASP A C 1
ATOM 1532 O O . ASP A 1 205 ? -1.751 -8.328 -36.572 1.00 31.28 205 ASP A O 1
ATOM 1536 N N . ASP A 1 206 ? -1.680 -9.059 -38.724 1.00 39.31 206 ASP A N 1
ATOM 1537 C CA . ASP A 1 206 ? -2.616 -10.184 -38.688 1.00 39.31 206 ASP A CA 1
ATOM 1538 C C . ASP A 1 206 ? -1.911 -11.463 -38.206 1.00 39.31 206 ASP A C 1
ATOM 1540 O O . ASP A 1 206 ? -1.240 -12.136 -38.985 1.00 39.31 206 ASP A O 1
ATOM 1544 N N . ALA A 1 207 ? -2.077 -11.806 -36.926 1.00 38.00 207 ALA A N 1
ATOM 1545 C CA . ALA A 1 207 ? -2.040 -13.179 -36.404 1.00 38.00 207 ALA A CA 1
ATOM 1546 C C . ALA A 1 207 ? -2.414 -13.171 -34.908 1.00 38.00 207 ALA A C 1
ATOM 1548 O O . ALA A 1 207 ? -1.657 -12.674 -34.077 1.00 38.00 207 ALA A O 1
ATOM 1549 N N . GLY A 1 208 ? -3.589 -13.706 -34.559 1.00 43.81 208 GLY A N 1
ATOM 1550 C CA . GLY A 1 208 ? -4.051 -13.874 -33.172 1.00 43.81 208 GLY A CA 1
ATOM 1551 C C . GLY A 1 208 ? -5.455 -13.318 -32.929 1.00 43.81 208 GLY A C 1
ATOM 1552 O O . GLY A 1 208 ? -5.847 -12.318 -33.529 1.00 43.81 208 GLY A O 1
ATOM 1553 N N . THR A 1 209 ? -6.225 -13.997 -32.074 1.00 61.19 209 THR A N 1
ATOM 1554 C CA . THR A 1 209 ? -7.580 -13.623 -31.633 1.00 61.19 209 THR A CA 1
ATOM 1555 C C . THR A 1 209 ? -7.680 -12.119 -31.360 1.00 61.19 209 THR A C 1
ATOM 1557 O O . THR A 1 209 ? -6.802 -11.522 -30.735 1.00 61.19 209 THR A O 1
ATOM 1560 N N . GLY A 1 210 ? -8.723 -11.480 -31.900 1.00 75.94 210 GLY A N 1
ATOM 1561 C CA . GLY A 1 210 ? -8.879 -10.026 -31.852 1.00 75.94 210 GLY A CA 1
ATOM 1562 C C . GLY A 1 210 ? -8.806 -9.453 -30.426 1.00 75.94 210 GLY A C 1
ATOM 1563 O O . GLY A 1 210 ? -8.961 -10.187 -29.450 1.00 75.94 210 GLY A O 1
ATOM 1564 N N . PRO A 1 211 ? -8.554 -8.139 -30.277 1.00 88.44 211 PRO A N 1
ATOM 1565 C CA . PRO A 1 211 ? -8.550 -7.480 -28.975 1.00 88.44 211 PRO A CA 1
ATOM 1566 C C . PRO A 1 211 ? -9.785 -7.835 -28.144 1.00 88.44 211 PRO A C 1
ATOM 1568 O O . PRO A 1 211 ? -10.882 -7.905 -28.675 1.00 88.44 211 PRO A O 1
ATOM 1571 N N . VAL A 1 212 ? -9.632 -8.000 -26.837 1.00 91.44 212 VAL A N 1
ATOM 1572 C CA . VAL A 1 212 ? -10.728 -8.215 -25.888 1.00 91.44 212 VAL A CA 1
ATOM 1573 C C . VAL A 1 212 ? -10.829 -7.038 -24.935 1.00 91.44 212 VAL A C 1
ATOM 1575 O O . VAL A 1 212 ? -9.838 -6.348 -24.682 1.00 91.44 212 VAL A O 1
ATOM 1578 N N . ALA A 1 213 ? -12.022 -6.808 -24.393 1.00 91.94 213 ALA A N 1
ATOM 1579 C CA . ALA A 1 213 ? -12.271 -5.738 -23.436 1.00 91.94 213 ALA A CA 1
ATOM 1580 C C . ALA A 1 213 ? -12.812 -6.284 -22.110 1.00 91.94 213 ALA A C 1
ATOM 1582 O O . ALA A 1 213 ? -13.703 -7.130 -22.087 1.00 91.94 213 ALA A O 1
ATOM 1583 N N . ALA A 1 214 ? -12.301 -5.762 -21.000 1.00 93.38 214 ALA A N 1
ATOM 1584 C CA . ALA A 1 214 ? -12.798 -6.021 -19.659 1.00 93.38 214 ALA A CA 1
ATOM 1585 C C . ALA A 1 214 ? -13.123 -4.696 -18.970 1.00 93.38 214 ALA A C 1
ATOM 1587 O O . ALA A 1 214 ? -12.288 -3.784 -18.932 1.00 93.38 214 ALA A O 1
ATOM 1588 N N . ILE A 1 215 ? -14.331 -4.601 -18.423 1.00 93.69 215 ILE A N 1
ATOM 1589 C CA . ILE A 1 215 ? -14.781 -3.478 -17.613 1.00 93.69 215 ILE A CA 1
ATOM 1590 C C . ILE A 1 215 ? -15.025 -3.963 -16.188 1.00 93.69 215 ILE A C 1
ATOM 1592 O O . ILE A 1 215 ? -15.728 -4.943 -15.980 1.00 93.69 215 ILE A O 1
ATOM 1596 N N . ASP A 1 216 ? -14.430 -3.270 -15.224 1.00 93.25 216 ASP A N 1
ATOM 1597 C CA . ASP A 1 216 ? -14.553 -3.535 -13.788 1.00 93.25 216 ASP A CA 1
ATOM 1598 C C . ASP A 1 216 ? -15.225 -2.330 -13.126 1.00 93.25 216 ASP A C 1
ATOM 1600 O O . ASP A 1 216 ? -14.647 -1.236 -13.097 1.00 93.25 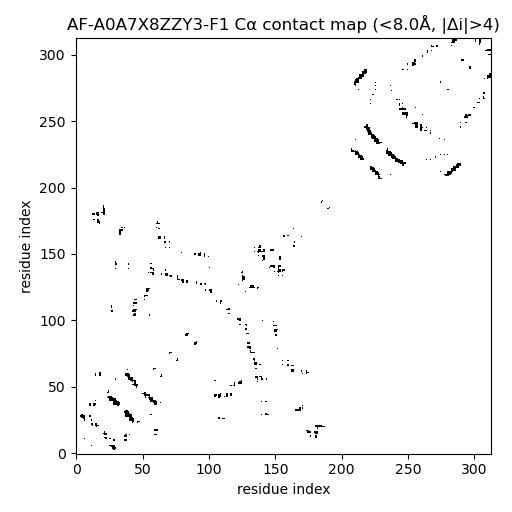216 ASP A O 1
ATOM 1604 N N . ALA A 1 217 ? -16.455 -2.513 -12.648 1.00 90.69 217 ALA A N 1
ATOM 1605 C CA . ALA A 1 217 ? -17.235 -1.509 -11.939 1.00 90.69 217 ALA A CA 1
ATOM 1606 C C . ALA A 1 217 ? -17.221 -1.800 -10.435 1.00 90.69 217 ALA A C 1
ATOM 1608 O O . ALA A 1 217 ? -17.948 -2.663 -9.943 1.00 90.69 217 ALA A O 1
ATOM 1609 N N . GLY A 1 218 ? -16.397 -1.042 -9.710 1.00 87.88 218 GLY A N 1
ATOM 1610 C CA . GLY A 1 218 ? -16.362 -1.065 -8.251 1.00 87.88 218 GLY A CA 1
ATOM 1611 C C . GLY A 1 218 ? -17.143 0.081 -7.614 1.00 87.88 218 GLY A C 1
ATOM 1612 O O . GLY A 1 218 ? -17.617 0.994 -8.290 1.00 87.88 218 GLY A O 1
ATOM 1613 N N . THR A 1 219 ? -17.185 0.096 -6.281 1.00 84.62 219 THR A N 1
ATOM 1614 C CA . THR A 1 219 ? -17.900 1.100 -5.470 1.00 84.62 219 THR A CA 1
ATOM 1615 C C . THR A 1 219 ? -17.485 2.538 -5.794 1.00 84.62 219 THR A C 1
ATOM 1617 O O . THR A 1 219 ? -18.312 3.444 -5.817 1.00 84.62 219 THR A O 1
ATOM 1620 N N . ASN A 1 220 ? -16.206 2.782 -6.090 1.00 90.12 220 ASN A N 1
ATOM 1621 C CA . ASN A 1 220 ? -15.693 4.138 -6.312 1.00 90.12 220 ASN A CA 1
ATOM 1622 C C . ASN A 1 220 ? -15.380 4.465 -7.785 1.00 90.12 220 ASN A C 1
ATOM 1624 O O . ASN A 1 220 ? -15.444 5.625 -8.199 1.00 90.12 220 ASN A O 1
ATOM 1628 N N . SER A 1 221 ? -15.011 3.471 -8.589 1.00 89.94 221 SER A N 1
ATOM 1629 C CA . SER A 1 221 ? -14.475 3.691 -9.937 1.00 89.94 221 SER A CA 1
ATOM 1630 C C . SER A 1 221 ? -14.899 2.603 -10.907 1.00 89.94 221 SER A C 1
ATOM 1632 O O . SER A 1 221 ? -14.944 1.441 -10.510 1.00 89.94 221 SER A O 1
ATOM 1634 N N . VAL A 1 222 ? -15.053 2.967 -12.181 1.00 93.31 222 VAL A N 1
ATOM 1635 C CA . VAL A 1 222 ? -15.162 2.009 -13.290 1.00 93.31 222 VAL A CA 1
ATOM 1636 C C . VAL A 1 222 ? -13.891 2.052 -14.121 1.00 93.31 222 VAL A C 1
ATOM 1638 O O . VAL A 1 222 ? -13.383 3.131 -14.442 1.00 93.31 222 VAL A O 1
ATOM 1641 N N . ARG A 1 223 ? -13.364 0.886 -14.475 1.00 95.19 223 ARG A N 1
ATOM 1642 C CA . ARG A 1 223 ? -12.100 0.719 -15.197 1.00 95.19 223 ARG A CA 1
ATOM 1643 C C . ARG A 1 223 ? -12.344 -0.019 -16.502 1.00 95.19 223 ARG A C 1
ATOM 1645 O O . ARG A 1 223 ? -13.084 -0.989 -16.497 1.00 95.19 223 ARG A O 1
ATOM 1652 N N . LEU A 1 224 ? -11.673 0.400 -17.569 1.00 95.50 224 LEU A N 1
ATOM 1653 C CA . LEU A 1 224 ? -11.611 -0.297 -18.851 1.00 95.50 224 LEU A CA 1
ATOM 1654 C C . LEU A 1 224 ? -10.191 -0.822 -19.077 1.00 95.50 224 LEU A C 1
ATOM 1656 O O . LEU A 1 224 ? -9.210 -0.097 -18.883 1.00 95.50 224 LEU A O 1
ATOM 1660 N N . LEU A 1 225 ? -10.087 -2.062 -19.541 1.00 95.44 225 LEU A N 1
ATOM 1661 C CA . LEU A 1 225 ? -8.881 -2.646 -20.115 1.00 95.44 225 LEU A CA 1
ATOM 1662 C C . LEU A 1 225 ? -9.223 -3.254 -21.474 1.00 95.44 225 LEU A C 1
ATOM 1664 O O . LEU A 1 225 ? -10.083 -4.121 -21.547 1.00 95.44 225 LEU A O 1
ATOM 1668 N N . ILE A 1 226 ? -8.521 -2.832 -22.521 1.00 92.00 226 ILE A N 1
ATOM 1669 C CA . ILE A 1 226 ? -8.511 -3.481 -23.831 1.00 92.00 226 ILE A CA 1
ATOM 1670 C C . ILE A 1 226 ? -7.131 -4.088 -24.031 1.00 92.00 226 ILE A C 1
ATOM 1672 O O . ILE A 1 226 ? -6.123 -3.385 -23.904 1.00 92.00 226 ILE A O 1
ATOM 1676 N N . ALA A 1 227 ? -7.075 -5.375 -24.340 1.00 89.94 227 ALA A N 1
ATOM 1677 C CA . ALA A 1 227 ? -5.828 -6.099 -24.527 1.00 89.94 227 ALA A CA 1
ATOM 1678 C C . ALA A 1 227 ? -5.952 -7.145 -25.638 1.00 89.94 227 ALA A C 1
ATOM 1680 O O . ALA A 1 227 ? -7.053 -7.549 -25.982 1.00 89.94 227 ALA A O 1
ATOM 1681 N N . ARG A 1 228 ? -4.828 -7.581 -26.197 1.00 87.06 228 ARG A N 1
ATOM 1682 C CA . ARG A 1 228 ? -4.742 -8.675 -27.169 1.00 87.06 228 ARG A CA 1
ATOM 1683 C C . ARG A 1 228 ? -3.752 -9.714 -26.654 1.00 87.06 228 ARG A C 1
ATOM 1685 O O . ARG A 1 228 ? -2.751 -9.351 -26.041 1.00 87.06 228 ARG A O 1
ATOM 1692 N N . GLU A 1 229 ? -4.029 -10.984 -26.899 1.00 82.19 229 GLU A N 1
ATOM 1693 C CA . GLU A 1 229 ? -3.062 -12.055 -26.674 1.00 82.19 229 GLU A CA 1
ATOM 1694 C C . GLU A 1 229 ? -2.049 -12.103 -27.827 1.00 82.19 229 GLU A C 1
ATOM 1696 O O . GLU A 1 229 ? -2.412 -12.024 -28.998 1.00 82.19 229 GLU A O 1
ATOM 1701 N N . THR A 1 230 ? -0.770 -12.182 -27.489 1.00 81.62 230 THR A N 1
ATOM 1702 C CA . THR A 1 230 ? 0.357 -12.275 -28.424 1.00 81.62 230 THR A CA 1
ATOM 1703 C C . THR A 1 230 ? 1.224 -13.470 -28.037 1.00 81.62 230 THR A C 1
ATOM 1705 O O . THR A 1 230 ? 1.081 -13.991 -26.931 1.00 81.62 230 THR A O 1
ATOM 1708 N N . GLU A 1 231 ? 2.146 -13.888 -28.906 1.00 75.50 231 GLU A N 1
ATOM 1709 C CA . GLU A 1 231 ? 3.085 -14.986 -28.607 1.00 75.50 231 GLU A CA 1
ATOM 1710 C C . GLU A 1 231 ? 3.910 -14.726 -27.330 1.00 75.50 231 GLU A C 1
ATOM 1712 O O . GLU A 1 231 ? 4.201 -15.652 -26.578 1.00 75.50 231 GLU A O 1
ATOM 1717 N N . ASP A 1 232 ? 4.192 -13.453 -27.029 1.00 77.00 232 ASP A N 1
ATOM 1718 C CA . ASP A 1 232 ? 4.928 -12.997 -25.842 1.00 77.00 232 ASP A CA 1
ATOM 1719 C C . ASP A 1 232 ? 4.024 -12.727 -24.613 1.00 77.00 232 ASP A C 1
ATOM 1721 O O . ASP A 1 232 ? 4.474 -12.179 -23.600 1.00 77.00 232 ASP A O 1
ATOM 1725 N N . GLY A 1 233 ? 2.730 -13.064 -24.690 1.00 76.94 233 GLY A N 1
ATOM 1726 C CA . GLY A 1 233 ? 1.734 -12.858 -23.634 1.00 76.94 233 GLY A CA 1
ATOM 1727 C C . GLY A 1 233 ? 0.729 -11.738 -23.930 1.00 76.94 233 GLY A C 1
ATOM 1728 O O . GLY A 1 233 ? 0.415 -11.441 -25.079 1.00 76.94 233 GLY A O 1
ATOM 1729 N N . VAL A 1 234 ? 0.159 -11.114 -22.894 1.00 81.94 234 VAL A N 1
ATOM 1730 C CA . VAL A 1 234 ? -0.953 -10.156 -23.059 1.00 81.94 234 VAL A CA 1
ATOM 1731 C C . VAL A 1 234 ? -0.448 -8.731 -23.327 1.00 81.94 234 VAL A C 1
ATOM 1733 O O . VAL A 1 234 ? 0.134 -8.080 -22.455 1.00 81.94 234 VAL A O 1
ATOM 1736 N N . GLN A 1 235 ? -0.746 -8.201 -24.514 1.00 84.50 235 GLN A N 1
ATOM 1737 C CA . GLN A 1 235 ? -0.476 -6.821 -24.910 1.00 84.50 235 GLN A CA 1
ATOM 1738 C C . GLN A 1 235 ? -1.651 -5.902 -24.543 1.00 84.50 235 GLN A C 1
ATOM 1740 O O . GLN A 1 235 ? -2.749 -6.022 -25.076 1.00 84.50 235 GLN A O 1
ATOM 1745 N N . GLU A 1 236 ? -1.420 -4.917 -23.675 1.00 86.25 236 GLU A N 1
ATOM 1746 C CA . GLU A 1 236 ? -2.406 -3.869 -23.380 1.00 86.25 236 GLU A CA 1
ATOM 1747 C C . GLU A 1 236 ? -2.485 -2.845 -24.523 1.00 86.25 236 GLU A C 1
ATOM 1749 O O . GLU A 1 236 ? -1.485 -2.218 -24.873 1.00 86.25 236 GLU A O 1
ATOM 1754 N N . LEU A 1 237 ? -3.688 -2.636 -25.058 1.00 83.81 237 LEU A N 1
ATOM 1755 C CA . LEU A 1 237 ? -3.972 -1.708 -26.156 1.00 83.81 237 LEU A CA 1
ATOM 1756 C C . LEU A 1 237 ? -4.579 -0.396 -25.656 1.00 83.81 237 LEU A C 1
ATOM 1758 O O . LEU A 1 237 ? -4.230 0.685 -26.133 1.00 83.81 237 LEU A O 1
ATOM 1762 N N . HIS A 1 238 ? -5.465 -0.483 -24.665 1.00 87.50 238 HIS A N 1
ATOM 1763 C CA . HIS A 1 238 ? -6.099 0.675 -24.052 1.00 87.50 238 HIS A CA 1
ATOM 1764 C C . HIS A 1 238 ? -6.376 0.411 -22.577 1.00 87.50 238 HIS A C 1
ATOM 1766 O O . HIS A 1 238 ? -6.779 -0.681 -22.188 1.00 87.50 238 HIS A O 1
ATOM 1772 N N . ARG A 1 239 ? -6.207 1.436 -21.746 1.00 89.75 239 ARG A N 1
ATOM 1773 C CA . ARG A 1 239 ? -6.634 1.398 -20.352 1.00 89.75 239 ARG A CA 1
ATOM 1774 C C . ARG A 1 239 ? -7.136 2.764 -19.939 1.00 89.75 239 ARG A C 1
ATOM 1776 O O . ARG A 1 239 ? -6.438 3.759 -20.138 1.00 89.75 239 ARG A O 1
ATOM 1783 N N . ASP A 1 240 ? -8.295 2.768 -19.300 1.00 91.00 240 ASP A N 1
ATOM 1784 C CA . ASP A 1 240 ? -8.922 3.972 -18.775 1.00 91.00 240 ASP A CA 1
ATOM 1785 C C . ASP A 1 240 ? -9.577 3.688 -17.412 1.00 91.00 240 ASP A C 1
ATOM 1787 O O . ASP A 1 240 ? -9.851 2.540 -17.050 1.00 91.00 240 ASP A O 1
ATOM 1791 N N . MET A 1 241 ? -9.737 4.726 -16.599 1.00 93.88 241 MET A N 1
ATOM 1792 C CA . MET A 1 241 ? -10.367 4.659 -15.286 1.00 93.88 241 MET A CA 1
ATOM 1793 C C . MET A 1 241 ? -11.049 5.985 -14.978 1.00 93.88 241 MET A C 1
ATOM 1795 O O . MET A 1 241 ? -10.417 7.041 -15.016 1.00 93.88 241 MET A O 1
ATOM 1799 N N . ARG A 1 242 ? -12.320 5.904 -14.585 1.00 90.50 242 ARG A N 1
ATOM 1800 C CA . ARG A 1 242 ? -13.133 7.045 -14.166 1.00 90.50 242 ARG A CA 1
ATOM 1801 C C . ARG A 1 242 ? -13.619 6.839 -12.737 1.00 90.50 242 ARG A C 1
ATOM 1803 O O . ARG A 1 242 ? -14.098 5.763 -12.376 1.00 90.50 242 ARG A O 1
ATOM 1810 N N . ILE A 1 243 ? -13.498 7.883 -11.921 1.00 90.25 243 ILE A N 1
ATOM 1811 C CA . ILE A 1 243 ? -14.106 7.932 -10.589 1.00 90.25 243 ILE A CA 1
ATOM 1812 C C . ILE A 1 243 ? -15.577 8.288 -10.784 1.00 90.25 243 ILE A C 1
ATOM 1814 O O . ILE A 1 243 ? -15.887 9.380 -11.253 1.00 90.25 243 ILE A O 1
ATOM 1818 N N . VAL A 1 244 ? -16.466 7.365 -10.429 1.00 91.19 244 VAL A N 1
ATOM 1819 C CA . VAL A 1 244 ? -17.921 7.533 -10.590 1.00 91.19 244 VAL A CA 1
ATOM 1820 C C . VAL A 1 244 ? -18.658 7.506 -9.256 1.00 91.19 244 VAL A C 1
ATOM 1822 O O . VAL A 1 244 ? -19.786 7.986 -9.193 1.00 91.19 244 VAL A O 1
ATOM 1825 N N . ARG A 1 245 ? -18.015 7.000 -8.190 1.00 89.94 245 ARG A N 1
ATOM 1826 C CA . ARG A 1 245 ? -18.613 6.816 -6.858 1.00 89.94 245 ARG A CA 1
ATOM 1827 C C . ARG A 1 245 ? -19.974 6.117 -6.946 1.00 89.94 245 ARG A C 1
ATOM 1829 O O . ARG A 1 245 ? -20.973 6.670 -6.506 1.00 89.94 245 ARG A O 1
ATOM 1836 N N . LEU A 1 246 ? -20.004 4.944 -7.581 1.00 91.19 246 LEU A N 1
ATOM 1837 C CA . LEU A 1 246 ? -21.224 4.168 -7.809 1.00 91.19 246 LEU A CA 1
ATOM 1838 C C . LEU A 1 246 ? -21.919 3.792 -6.489 1.00 91.19 246 LEU A C 1
ATOM 1840 O O . LEU A 1 246 ? -23.133 3.872 -6.407 1.00 91.19 246 LEU A O 1
ATOM 1844 N N . GLY A 1 247 ? -21.151 3.461 -5.449 1.00 88.69 247 GLY A N 1
ATOM 1845 C CA . GLY A 1 247 ? -21.683 3.132 -4.123 1.00 88.69 247 GLY A CA 1
ATOM 1846 C C . GLY A 1 247 ? -21.968 4.328 -3.216 1.00 88.69 247 GLY A C 1
ATOM 1847 O O . GLY A 1 247 ? -22.127 4.150 -2.016 1.00 88.69 247 GLY A O 1
ATOM 1848 N N . GLN A 1 248 ? -21.981 5.556 -3.741 1.00 87.69 248 GLN A N 1
ATOM 1849 C CA . GLN A 1 248 ? -22.342 6.729 -2.944 1.00 87.69 248 GLN A CA 1
ATOM 1850 C C . GLN A 1 248 ? -23.767 6.568 -2.394 1.00 87.69 248 GLN A C 1
ATOM 1852 O O . GLN A 1 248 ? -24.710 6.476 -3.175 1.00 87.69 248 GLN A O 1
ATOM 1857 N N . GLY A 1 249 ? -23.906 6.583 -1.066 1.00 84.44 249 GLY A N 1
ATOM 1858 C CA . GLY A 1 249 ? -25.198 6.512 -0.377 1.00 84.44 249 GLY A CA 1
ATOM 1859 C C . GLY A 1 249 ? -25.816 5.115 -0.307 1.00 84.44 249 GLY A C 1
ATOM 1860 O O . GLY A 1 249 ? -26.823 4.961 0.367 1.00 84.44 249 GLY A O 1
ATOM 1861 N N . VAL A 1 250 ? -25.209 4.100 -0.934 1.00 86.38 250 VAL A N 1
ATOM 1862 C CA . VAL A 1 250 ? -25.778 2.743 -1.002 1.00 86.38 250 VAL A CA 1
ATOM 1863 C C . VAL A 1 250 ? -25.934 2.110 0.381 1.00 86.38 250 VAL A C 1
ATOM 1865 O O . VAL A 1 250 ? -26.965 1.499 0.637 1.00 86.38 250 VAL A O 1
ATOM 1868 N N . ASP A 1 251 ? -24.971 2.295 1.285 1.00 82.50 251 ASP A N 1
ATOM 1869 C CA . ASP A 1 251 ? -25.041 1.712 2.635 1.00 82.50 251 ASP A CA 1
ATOM 1870 C C . ASP A 1 251 ? -26.191 2.304 3.474 1.00 82.50 251 ASP A C 1
ATOM 1872 O O . ASP A 1 251 ? -26.718 1.647 4.368 1.00 82.50 251 ASP A O 1
ATOM 1876 N N . GLU A 1 252 ? -26.601 3.542 3.173 1.00 82.25 252 GLU A N 1
ATOM 1877 C CA . GLU A 1 252 ? -27.674 4.250 3.880 1.00 82.25 252 GLU A CA 1
ATOM 1878 C C . GLU A 1 252 ? -29.045 4.024 3.233 1.00 82.25 252 GLU A C 1
ATOM 1880 O O . GLU A 1 252 ? -30.046 3.867 3.932 1.00 82.25 252 GLU A O 1
ATOM 1885 N N . THR A 1 253 ? -29.112 4.041 1.899 1.00 86.69 253 THR A N 1
ATOM 1886 C CA . THR A 1 253 ? -30.378 4.006 1.150 1.00 86.69 253 THR A CA 1
ATOM 1887 C C . THR A 1 253 ? -30.746 2.612 0.656 1.00 86.69 253 THR A C 1
ATOM 1889 O O . THR A 1 253 ? -31.914 2.364 0.370 1.00 86.69 253 THR A O 1
ATOM 1892 N N . GLY A 1 254 ? -29.772 1.709 0.521 1.00 86.88 254 GLY A N 1
ATOM 1893 C CA . GLY A 1 254 ? -29.936 0.433 -0.177 1.00 86.88 254 GLY A CA 1
ATOM 1894 C C . GLY A 1 254 ? -30.128 0.578 -1.691 1.00 86.88 254 GLY A C 1
ATOM 1895 O O . GLY A 1 254 ? -30.498 -0.389 -2.354 1.00 86.88 254 GLY A O 1
ATOM 1896 N N . GLU A 1 255 ? -29.904 1.767 -2.263 1.00 90.50 255 GLU A N 1
ATOM 1897 C CA . GLU A 1 255 ? -30.143 2.053 -3.682 1.00 90.50 255 GLU A CA 1
ATOM 1898 C C . GLU A 1 255 ? -28.983 2.842 -4.293 1.00 90.50 255 GLU A C 1
ATOM 1900 O O . GLU A 1 255 ? -28.355 3.679 -3.640 1.00 90.50 255 GLU A O 1
ATOM 1905 N N . PHE A 1 256 ? -28.723 2.648 -5.585 1.00 91.44 256 PHE A N 1
ATOM 1906 C CA . PHE A 1 256 ? -27.827 3.537 -6.311 1.00 91.44 256 PHE A CA 1
ATOM 1907 C C . PHE A 1 256 ? -28.426 4.935 -6.427 1.00 91.44 256 PHE A C 1
ATOM 1909 O O . PHE A 1 256 ? -29.525 5.102 -6.958 1.00 91.44 256 PHE A O 1
ATOM 1916 N N . ALA A 1 257 ? -27.652 5.946 -6.032 1.00 91.56 257 ALA A N 1
ATOM 1917 C CA . ALA A 1 257 ? -28.017 7.333 -6.269 1.00 91.56 257 ALA A CA 1
ATOM 1918 C C . ALA A 1 257 ? -28.159 7.610 -7.787 1.00 91.56 257 ALA A C 1
ATOM 1920 O O . ALA A 1 257 ? -27.264 7.232 -8.560 1.00 91.56 257 ALA A O 1
ATOM 1921 N N . PRO A 1 258 ? -29.223 8.301 -8.246 1.00 92.81 258 PRO A N 1
ATOM 1922 C CA . PRO A 1 258 ? -29.439 8.581 -9.668 1.00 92.81 258 PRO A CA 1
ATOM 1923 C C . PRO A 1 258 ? -28.245 9.265 -10.346 1.00 92.81 258 PRO A C 1
ATOM 1925 O O . PRO A 1 258 ? -27.858 8.920 -11.464 1.00 92.81 258 PRO A O 1
ATOM 1928 N N . GLU A 1 259 ? -27.587 10.200 -9.660 1.00 91.06 259 GLU A N 1
ATOM 1929 C CA . GLU A 1 259 ? -26.394 10.872 -10.170 1.00 91.06 259 GLU A CA 1
ATOM 1930 C C . GLU A 1 259 ? -25.174 9.941 -10.274 1.00 91.06 259 GLU A C 1
ATOM 1932 O O . GLU A 1 259 ? -24.302 10.154 -11.120 1.00 91.06 259 GLU A O 1
ATOM 1937 N N . ALA A 1 260 ? -25.095 8.898 -9.442 1.00 91.25 260 ALA A N 1
ATOM 19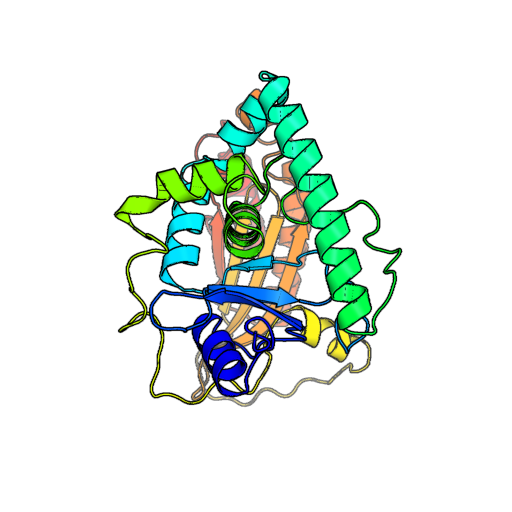38 C CA . ALA A 1 260 ? -24.036 7.896 -9.505 1.00 91.25 260 ALA A CA 1
ATOM 1939 C C . ALA A 1 260 ? -24.221 6.972 -10.717 1.00 91.25 260 ALA A C 1
ATOM 1941 O O . ALA A 1 260 ? -23.246 6.685 -11.424 1.00 91.25 260 ALA A O 1
ATOM 1942 N N . LEU A 1 261 ? -25.469 6.598 -11.024 1.00 93.94 261 LEU A N 1
ATOM 1943 C CA . LEU A 1 261 ? -25.818 5.890 -12.258 1.00 93.94 261 LEU A CA 1
ATOM 1944 C C . LEU A 1 261 ? -25.500 6.733 -13.494 1.00 93.94 261 LEU A C 1
ATOM 1946 O O . LEU A 1 261 ? -24.810 6.253 -14.390 1.00 93.94 261 LEU A O 1
ATOM 1950 N N . GLN A 1 262 ? -25.892 8.011 -13.518 1.00 92.56 262 GLN A N 1
ATOM 1951 C CA . GLN A 1 262 ? -25.602 8.909 -14.644 1.00 92.56 262 GLN A CA 1
ATOM 1952 C C . GLN A 1 262 ? -24.100 9.026 -14.936 1.00 92.56 262 GLN A C 1
ATOM 1954 O O . GLN A 1 262 ? -23.680 8.876 -16.085 1.00 92.56 262 GLN A O 1
ATOM 1959 N N . ARG A 1 263 ? -23.267 9.239 -13.906 1.00 94.62 263 ARG A N 1
ATOM 1960 C CA . ARG A 1 263 ? -21.799 9.281 -14.069 1.00 94.62 263 ARG A CA 1
ATOM 1961 C C . ARG A 1 263 ? -21.244 7.956 -14.583 1.00 94.62 263 ARG A C 1
ATOM 1963 O O . ARG A 1 263 ? -20.338 7.948 -15.416 1.00 94.62 263 ARG A O 1
ATOM 1970 N N . THR A 1 264 ? -21.781 6.846 -14.085 1.00 94.19 264 THR A N 1
ATOM 1971 C CA . THR A 1 264 ? -21.363 5.501 -14.486 1.00 94.19 264 THR A CA 1
ATOM 1972 C C . THR A 1 264 ? -21.715 5.219 -15.941 1.00 94.19 264 THR A C 1
ATOM 1974 O O . THR A 1 264 ? -20.869 4.760 -16.701 1.00 94.19 264 THR A O 1
ATOM 1977 N N . PHE A 1 265 ? -22.923 5.567 -16.364 1.00 94.50 265 PHE A N 1
ATOM 1978 C CA . PHE A 1 265 ? -23.366 5.418 -17.741 1.00 94.50 265 PHE A CA 1
ATOM 1979 C C . PHE A 1 265 ? -22.574 6.291 -18.708 1.00 94.50 265 PHE A C 1
ATOM 1981 O O . PHE A 1 265 ? -22.103 5.772 -19.714 1.00 94.50 265 PHE A O 1
ATOM 1988 N N . ALA A 1 266 ? -22.314 7.555 -18.365 1.00 90.69 266 ALA A N 1
ATOM 1989 C CA . ALA A 1 266 ? -21.456 8.419 -19.174 1.00 90.69 266 ALA A CA 1
ATOM 1990 C C . ALA A 1 266 ? -20.039 7.832 -19.335 1.00 90.69 266 ALA A C 1
ATOM 1992 O O . ALA A 1 266 ? -19.480 7.822 -20.430 1.00 90.69 266 ALA A O 1
ATOM 1993 N N . ALA A 1 267 ? -19.472 7.274 -18.260 1.00 92.81 267 ALA A N 1
ATOM 1994 C CA . ALA A 1 267 ? -18.185 6.584 -18.320 1.00 92.81 267 ALA A CA 1
ATOM 1995 C C . ALA A 1 267 ? -18.215 5.361 -19.251 1.00 92.81 267 ALA A C 1
ATOM 1997 O O . ALA A 1 267 ? -17.261 5.124 -19.991 1.00 92.81 267 ALA A O 1
ATOM 1998 N N . VAL A 1 268 ? -19.303 4.593 -19.217 1.00 94.12 268 VAL A N 1
ATOM 1999 C CA . VAL A 1 268 ? -19.488 3.396 -20.041 1.00 94.12 268 VAL A CA 1
ATOM 2000 C C . VAL A 1 268 ? -19.738 3.743 -21.509 1.00 94.12 268 VAL A C 1
ATOM 2002 O O . VAL A 1 268 ? -19.202 3.058 -22.377 1.00 94.12 268 VAL A O 1
ATOM 2005 N N . ASP A 1 269 ? -20.461 4.823 -21.804 1.00 88.56 269 ASP A N 1
ATOM 2006 C CA . ASP A 1 269 ? -20.647 5.336 -23.167 1.00 88.56 269 ASP A CA 1
ATOM 2007 C C . ASP A 1 269 ? -19.308 5.736 -23.799 1.00 88.56 269 ASP A C 1
ATOM 2009 O O . ASP A 1 269 ? -19.051 5.473 -24.976 1.00 88.56 269 ASP A O 1
ATOM 2013 N N . ASP A 1 270 ? -18.418 6.339 -23.012 1.00 89.75 270 ASP A N 1
ATOM 2014 C CA . ASP A 1 270 ? -17.060 6.648 -23.452 1.00 89.75 270 ASP A CA 1
ATOM 2015 C C . ASP A 1 270 ? -16.254 5.364 -23.710 1.00 89.75 270 ASP A C 1
ATOM 2017 O O . ASP A 1 270 ? -15.581 5.250 -24.736 1.00 89.75 270 ASP A O 1
ATOM 2021 N N . TYR A 1 271 ? -16.368 4.364 -22.830 1.00 93.12 271 TYR A N 1
ATOM 2022 C CA . TYR A 1 271 ? -15.712 3.066 -23.008 1.00 93.12 271 TYR A CA 1
ATOM 2023 C C . TYR A 1 271 ? -16.219 2.301 -24.229 1.00 93.12 271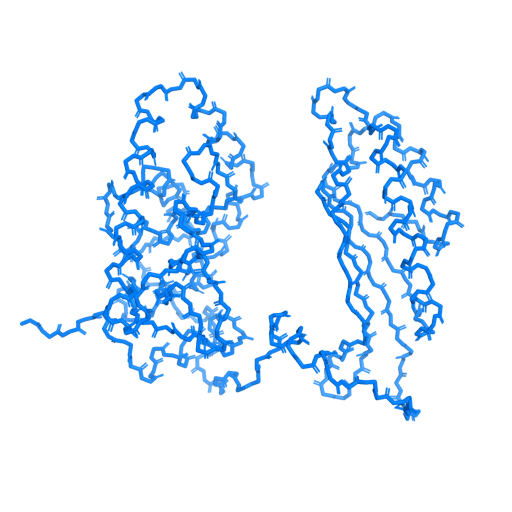 TYR A C 1
ATOM 2025 O O . TYR A 1 271 ? -15.406 1.719 -24.942 1.00 93.12 271 TYR A O 1
ATOM 2033 N N . ALA A 1 272 ? -17.518 2.341 -24.530 1.00 84.69 272 ALA A N 1
ATOM 2034 C CA . ALA A 1 272 ? -18.087 1.720 -25.725 1.00 84.69 272 ALA A CA 1
ATOM 2035 C C . ALA A 1 272 ? -17.452 2.281 -27.011 1.00 84.69 272 ALA A C 1
ATOM 2037 O O . ALA A 1 272 ? -17.155 1.532 -27.949 1.00 84.69 272 ALA A O 1
ATOM 2038 N N . ARG A 1 273 ? -17.162 3.591 -27.039 1.00 86.69 273 ARG A N 1
ATOM 2039 C CA . ARG A 1 273 ? -16.468 4.232 -28.167 1.00 86.69 273 ARG A CA 1
ATOM 2040 C C . ARG A 1 273 ? -15.020 3.771 -28.292 1.00 86.69 273 ARG A C 1
ATOM 2042 O O . ARG A 1 273 ? -14.569 3.524 -29.408 1.00 86.69 273 ARG A O 1
ATOM 2049 N N . GLU A 1 274 ? -14.304 3.616 -27.180 1.00 87.75 274 GLU A N 1
ATOM 2050 C CA . GLU A 1 274 ? -12.938 3.074 -27.197 1.00 87.75 274 GLU A CA 1
ATOM 2051 C C . GLU A 1 274 ? -12.917 1.601 -27.627 1.00 87.75 274 GLU A C 1
ATOM 2053 O O . GLU A 1 274 ? -12.123 1.225 -28.486 1.00 87.75 274 GLU A O 1
ATOM 2058 N N . ILE A 1 275 ? -13.830 0.778 -27.106 1.00 83.50 275 ILE A N 1
ATOM 2059 C CA . ILE A 1 275 ? -13.984 -0.637 -27.483 1.00 83.50 275 ILE A C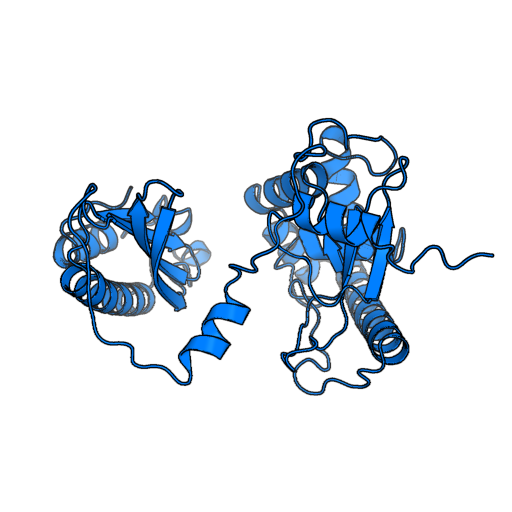A 1
ATOM 2060 C C . ILE A 1 275 ? -14.215 -0.769 -28.988 1.00 83.50 275 ILE A C 1
ATOM 2062 O O . ILE A 1 275 ? -13.506 -1.525 -29.652 1.00 83.50 275 ILE A O 1
ATOM 2066 N N . THR A 1 276 ? -15.137 0.026 -29.535 1.00 82.25 276 THR A N 1
ATOM 2067 C CA . THR A 1 276 ? -15.427 0.051 -30.976 1.00 82.25 276 THR A CA 1
ATOM 2068 C C . THR A 1 276 ? -14.207 0.492 -31.782 1.00 82.25 276 THR A C 1
ATOM 2070 O O . THR A 1 276 ? -13.852 -0.145 -32.770 1.00 82.25 276 THR A O 1
ATOM 2073 N N . ARG A 1 277 ? -13.518 1.556 -31.347 1.00 81.50 277 ARG A N 1
ATOM 2074 C CA . ARG A 1 277 ? -12.321 2.076 -32.029 1.00 81.50 277 ARG A CA 1
ATOM 2075 C C . ARG A 1 277 ? -11.189 1.049 -32.085 1.00 81.50 277 ARG A C 1
ATOM 2077 O O . ARG A 1 277 ? -10.439 1.026 -33.054 1.00 81.50 277 ARG A O 1
ATOM 2084 N N . HIS A 1 278 ? -11.064 0.222 -31.053 1.00 83.56 278 HIS A N 1
ATOM 2085 C CA . HIS A 1 278 ? -10.053 -0.826 -30.968 1.00 83.56 278 HIS A CA 1
ATOM 2086 C C . HIS A 1 278 ? -10.513 -2.177 -31.547 1.00 83.56 278 HIS A C 1
ATOM 2088 O O . HIS A 1 278 ? -9.721 -3.118 -31.543 1.00 83.56 278 HIS A O 1
ATOM 2094 N N . GLY A 1 279 ? -11.755 -2.285 -32.038 1.00 83.88 279 GLY A N 1
ATOM 2095 C CA . GLY A 1 279 ? -12.320 -3.531 -32.567 1.00 83.88 279 GLY A CA 1
ATOM 2096 C C . GLY A 1 279 ? -12.363 -4.657 -31.531 1.00 83.88 279 GLY A C 1
ATOM 2097 O O . GLY A 1 279 ? -12.087 -5.806 -31.869 1.00 83.88 279 GLY A O 1
ATOM 2098 N N . ALA A 1 280 ? -12.613 -4.322 -30.260 1.00 83.50 280 ALA A N 1
ATOM 2099 C CA . ALA A 1 280 ? -12.393 -5.242 -29.154 1.00 83.50 280 ALA A CA 1
ATOM 2100 C C . ALA A 1 280 ? -13.610 -6.122 -28.823 1.00 83.50 280 ALA A C 1
ATOM 2102 O O . ALA A 1 280 ? -14.575 -5.655 -28.220 1.00 83.50 280 ALA A O 1
ATOM 2103 N N . HIS A 1 281 ? -13.526 -7.416 -29.140 1.00 76.56 281 HIS A N 1
ATOM 2104 C CA . HIS A 1 281 ? -14.527 -8.435 -28.834 1.00 76.56 281 HIS A CA 1
ATOM 2105 C C . HIS A 1 281 ? -13.870 -9.793 -28.498 1.00 76.56 281 HIS A C 1
ATOM 2107 O O . HIS A 1 281 ? -12.944 -10.200 -29.197 1.00 76.56 281 HIS A O 1
ATOM 2113 N N . PRO A 1 282 ? -14.370 -10.546 -27.493 1.00 70.81 282 PRO A N 1
ATOM 2114 C CA . PRO A 1 282 ? -15.525 -10.240 -26.638 1.00 70.81 282 PRO A CA 1
ATOM 2115 C C . PRO A 1 282 ? -15.280 -9.127 -25.599 1.00 70.81 282 PRO A C 1
ATOM 2117 O O . PRO A 1 282 ? -14.144 -8.785 -25.268 1.00 70.81 282 PRO A O 1
ATOM 2120 N N . THR A 1 283 ? -16.377 -8.569 -25.074 1.00 83.06 283 THR A N 1
ATOM 2121 C CA . THR A 1 283 ? -16.391 -7.601 -23.965 1.00 83.06 283 THR A CA 1
ATOM 2122 C C . THR A 1 283 ? -17.001 -8.247 -22.723 1.00 83.06 283 THR A C 1
ATOM 2124 O O . THR A 1 283 ? -18.117 -8.758 -22.789 1.00 83.06 283 THR A O 1
ATOM 2127 N N . ARG A 1 284 ? -16.301 -8.196 -21.586 1.00 88.00 284 ARG A N 1
ATOM 2128 C CA . ARG A 1 284 ? -16.830 -8.607 -20.275 1.00 88.00 284 ARG A CA 1
ATOM 2129 C C . ARG A 1 284 ? -17.015 -7.399 -19.373 1.00 88.00 284 ARG A C 1
ATOM 2131 O O . ARG A 1 284 ? -16.165 -6.511 -19.348 1.00 88.00 284 ARG A O 1
ATOM 2138 N N . PHE A 1 285 ? -18.112 -7.385 -18.626 1.00 89.75 285 PHE A N 1
ATOM 2139 C CA . PHE A 1 285 ? -18.410 -6.361 -17.633 1.00 89.75 285 PHE A CA 1
ATOM 2140 C C . PHE A 1 285 ? -18.613 -7.044 -16.286 1.00 89.75 285 PHE A C 1
ATOM 2142 O O . PHE A 1 285 ? -19.482 -7.898 -16.165 1.00 89.75 285 PHE A O 1
ATOM 2149 N N . ILE A 1 286 ? -17.821 -6.664 -15.293 1.00 90.44 286 ILE A N 1
ATOM 2150 C CA . ILE A 1 286 ? -17.844 -7.222 -13.943 1.00 90.44 286 ILE A CA 1
ATOM 2151 C C . ILE A 1 286 ? -18.318 -6.119 -13.006 1.00 90.44 286 ILE A C 1
ATOM 2153 O O . ILE A 1 286 ? -17.749 -5.023 -13.010 1.00 90.44 286 ILE A O 1
ATOM 2157 N N . ALA A 1 287 ? -19.346 -6.398 -12.211 1.00 82.69 287 ALA A N 1
ATOM 2158 C CA . ALA A 1 287 ? -19.828 -5.477 -11.191 1.00 82.69 287 ALA A CA 1
ATOM 2159 C C . ALA A 1 287 ? -19.560 -6.066 -9.798 1.00 82.69 287 ALA A C 1
ATOM 2161 O O . ALA A 1 287 ? -20.053 -7.134 -9.438 1.00 82.69 287 ALA A O 1
ATOM 2162 N N . THR A 1 288 ? -18.735 -5.387 -8.996 1.00 72.12 288 THR A N 1
ATOM 2163 C CA . THR A 1 288 ? -18.387 -5.879 -7.653 1.00 72.12 288 THR A CA 1
ATOM 2164 C C . THR A 1 288 ? -19.429 -5.459 -6.604 1.00 72.12 288 THR A C 1
ATOM 2166 O O . THR A 1 288 ? -20.514 -4.981 -6.943 1.00 72.12 288 THR A O 1
ATOM 2169 N N . SER A 1 289 ? -19.090 -5.677 -5.326 1.00 63.72 289 SER A N 1
ATOM 2170 C CA . SER A 1 289 ? -19.879 -5.482 -4.092 1.00 63.72 289 SER A CA 1
ATOM 2171 C C . SER A 1 289 ? -21.027 -4.465 -4.137 1.00 63.72 289 SER A C 1
ATOM 2173 O O . SER A 1 289 ? -22.131 -4.824 -3.748 1.00 63.72 289 SER A O 1
ATOM 2175 N N . ALA A 1 290 ? -20.826 -3.254 -4.669 1.00 59.06 290 ALA A N 1
ATOM 2176 C CA . ALA A 1 290 ? -21.860 -2.211 -4.717 1.00 59.06 290 ALA A CA 1
ATOM 2177 C C . ALA A 1 290 ? -23.138 -2.590 -5.498 1.00 59.06 290 ALA A C 1
ATOM 2179 O O . ALA A 1 290 ? -24.143 -1.909 -5.371 1.00 59.06 290 ALA A O 1
ATOM 2180 N N . SER A 1 291 ? -23.110 -3.640 -6.323 1.00 62.44 291 SER A N 1
ATOM 2181 C CA . SER A 1 291 ? -24.228 -4.029 -7.198 1.00 62.44 291 SER A CA 1
ATOM 2182 C C . SER A 1 291 ? -25.016 -5.260 -6.747 1.00 62.44 291 SER A C 1
ATOM 2184 O O . SER A 1 291 ? -25.989 -5.618 -7.413 1.00 62.44 291 SER A O 1
ATOM 2186 N N . ARG A 1 292 ? -24.603 -5.938 -5.666 1.00 67.00 292 ARG A N 1
ATOM 2187 C CA . ARG A 1 292 ? -25.197 -7.231 -5.284 1.00 67.00 292 ARG A CA 1
ATOM 2188 C C . ARG A 1 292 ? -26.502 -7.088 -4.499 1.00 67.00 292 ARG A C 1
ATOM 2190 O O . ARG A 1 292 ? -27.426 -7.835 -4.807 1.00 67.00 292 ARG A O 1
ATOM 2197 N N . ASP A 1 293 ? -26.599 -6.081 -3.630 1.00 67.81 293 ASP A N 1
ATOM 2198 C CA . ASP A 1 293 ? -27.691 -5.925 -2.652 1.00 67.81 293 ASP A CA 1
ATOM 2199 C C . ASP A 1 293 ? -28.407 -4.560 -2.744 1.00 67.81 293 ASP A C 1
ATOM 2201 O O . ASP A 1 293 ? -28.843 -4.006 -1.740 1.00 67.81 293 ASP A O 1
ATOM 2205 N N . VAL A 1 294 ? -28.524 -4.003 -3.956 1.00 82.75 294 VAL A N 1
ATOM 2206 C CA . VAL A 1 294 ? -29.232 -2.733 -4.210 1.00 82.75 294 VAL A CA 1
ATOM 2207 C C . VAL A 1 294 ? -30.607 -2.954 -4.834 1.00 82.75 294 VAL A C 1
ATOM 2209 O O . VAL A 1 294 ? -30.753 -3.755 -5.762 1.00 82.75 294 VAL A O 1
ATOM 2212 N N . SER A 1 295 ? -31.616 -2.218 -4.364 1.00 87.94 295 SER A N 1
ATOM 2213 C CA . SER A 1 295 ? -33.014 -2.374 -4.799 1.00 87.94 295 SER A CA 1
ATOM 2214 C C . SER A 1 295 ? -33.220 -2.051 -6.288 1.00 87.94 295 SER A C 1
ATOM 2216 O O . SER A 1 295 ? -34.000 -2.716 -6.969 1.00 87.94 295 SER A O 1
ATOM 2218 N N . ASN A 1 296 ? -32.486 -1.069 -6.824 1.00 90.06 296 ASN A N 1
ATOM 2219 C CA . ASN A 1 296 ? -32.580 -0.588 -8.206 1.00 90.06 296 ASN A CA 1
ATOM 2220 C C . ASN A 1 296 ? -31.501 -1.180 -9.136 1.00 90.06 296 ASN A C 1
ATOM 2222 O O . ASN A 1 296 ? -31.120 -0.574 -10.142 1.00 90.06 296 ASN A O 1
ATOM 2226 N N . ARG A 1 297 ? -31.023 -2.400 -8.844 1.00 88.94 297 ARG A N 1
ATOM 2227 C CA . ARG A 1 297 ? -30.024 -3.116 -9.662 1.00 88.94 297 ARG A CA 1
ATOM 2228 C C . ARG A 1 297 ? -30.435 -3.259 -11.130 1.00 88.94 297 ARG A C 1
ATOM 2230 O O . ARG A 1 297 ? -29.583 -3.165 -12.015 1.00 88.94 297 ARG A O 1
ATOM 2237 N N . ASP A 1 298 ? -31.718 -3.480 -11.400 1.00 88.25 298 ASP A N 1
ATOM 2238 C CA . ASP A 1 298 ? -32.218 -3.696 -12.762 1.00 88.25 298 ASP A CA 1
ATOM 2239 C C . ASP A 1 298 ? -32.029 -2.469 -13.663 1.00 88.25 298 ASP A C 1
ATOM 2241 O O . ASP A 1 298 ? -31.751 -2.617 -14.856 1.00 88.25 298 ASP A O 1
ATOM 2245 N N . GLU A 1 299 ? -32.094 -1.258 -13.099 1.00 91.00 299 GLU A N 1
ATOM 2246 C CA . GLU A 1 299 ? -31.813 -0.017 -13.827 1.00 91.00 299 GLU A CA 1
ATOM 2247 C C . GLU A 1 299 ? -30.351 0.022 -14.285 1.00 91.00 299 GLU A C 1
ATOM 2249 O O . GLU A 1 299 ? -30.059 0.281 -15.457 1.00 91.00 299 GLU A O 1
ATOM 2254 N N . PHE A 1 300 ? -29.431 -0.325 -13.383 1.00 90.69 300 PHE A N 1
ATOM 2255 C CA . PHE A 1 300 ? -28.011 -0.439 -13.691 1.00 90.69 300 PHE A CA 1
ATOM 2256 C C . PHE A 1 300 ? -27.751 -1.499 -14.770 1.00 90.69 300 PHE A C 1
ATOM 2258 O O . PHE A 1 300 ? -27.133 -1.202 -15.793 1.00 90.69 300 PHE A O 1
ATOM 2265 N N . VAL A 1 301 ? -28.266 -2.720 -14.592 1.00 89.81 301 VAL A N 1
ATOM 2266 C CA . VAL A 1 301 ? -28.062 -3.838 -15.529 1.00 89.81 301 VAL A CA 1
ATOM 2267 C C . VAL A 1 301 ? -28.621 -3.519 -16.917 1.00 89.81 301 VAL A C 1
ATOM 2269 O O . VAL A 1 301 ? -27.933 -3.724 -17.921 1.00 89.81 301 VAL A O 1
ATOM 2272 N N . SER A 1 302 ? -29.841 -2.981 -16.986 1.00 87.88 302 SER A N 1
ATOM 2273 C CA . SER A 1 302 ? -30.466 -2.558 -18.243 1.00 87.88 302 SER A CA 1
ATOM 2274 C C . SER A 1 302 ? -29.651 -1.455 -18.921 1.00 87.88 302 SER A C 1
ATOM 2276 O O . SER A 1 302 ? -29.344 -1.548 -20.114 1.00 87.88 302 SER A O 1
ATOM 2278 N N . GLY A 1 303 ? -29.206 -0.459 -18.148 1.00 88.81 303 GLY A N 1
ATOM 2279 C CA . GLY A 1 303 ? -28.383 0.639 -18.641 1.00 88.81 303 GLY A CA 1
ATOM 2280 C C . GLY A 1 303 ? -27.037 0.185 -19.213 1.00 88.81 303 GLY A C 1
ATOM 2281 O O . GLY A 1 303 ? -26.609 0.718 -20.239 1.00 88.81 303 GLY A O 1
ATOM 2282 N N . ILE A 1 304 ? -26.388 -0.822 -18.618 1.00 90.50 304 ILE A N 1
ATOM 2283 C CA . ILE A 1 304 ? -25.153 -1.407 -19.162 1.00 90.50 304 ILE A CA 1
ATOM 2284 C C . ILE A 1 304 ? -25.427 -2.219 -20.434 1.00 90.50 304 ILE A C 1
ATOM 2286 O O . ILE A 1 304 ? -24.726 -2.045 -21.436 1.00 90.50 304 ILE A O 1
ATOM 2290 N N . ARG A 1 305 ? -26.472 -3.059 -20.436 1.00 84.94 305 ARG A N 1
ATOM 2291 C CA . ARG A 1 305 ? -26.829 -3.892 -21.597 1.00 84.94 305 ARG A CA 1
ATOM 2292 C C . ARG A 1 305 ? -27.145 -3.050 -22.834 1.00 84.94 305 ARG A C 1
ATOM 2294 O O . ARG A 1 305 ? -26.749 -3.432 -23.933 1.00 84.94 305 ARG A O 1
ATOM 2301 N N . GLN A 1 306 ? -27.803 -1.904 -22.667 1.00 82.19 306 GLN A N 1
ATOM 2302 C CA . GLN A 1 306 ? -28.090 -0.973 -23.766 1.00 82.19 306 GLN A CA 1
ATOM 2303 C C . GLN A 1 306 ? -26.827 -0.382 -24.407 1.00 82.19 306 GLN A C 1
ATOM 2305 O O . GLN A 1 306 ? -26.840 -0.087 -25.598 1.00 82.19 306 GLN A O 1
ATOM 2310 N N . ARG A 1 307 ? -25.747 -0.210 -23.636 1.00 86.38 307 ARG A N 1
ATOM 2311 C CA . ARG A 1 307 ? -24.528 0.491 -24.077 1.00 86.38 307 ARG A CA 1
ATOM 2312 C C . ARG A 1 307 ? -23.454 -0.431 -24.631 1.00 86.38 307 ARG A C 1
ATOM 2314 O O . ARG A 1 307 ? -22.739 -0.057 -25.552 1.00 86.38 307 ARG A O 1
ATOM 2321 N N . LEU A 1 308 ? -23.309 -1.615 -24.039 1.00 79.88 308 LEU A N 1
ATOM 2322 C CA . LEU A 1 308 ? -22.212 -2.539 -24.346 1.00 79.88 308 LEU A CA 1
ATOM 2323 C C . LEU A 1 308 ? -22.674 -3.860 -24.955 1.00 79.88 308 LEU A C 1
ATOM 2325 O O . LEU A 1 308 ? -21.832 -4.678 -25.314 1.00 79.88 308 LEU A O 1
ATOM 2329 N N . HIS A 1 309 ? -23.987 -4.113 -24.998 1.00 76.38 309 HIS A N 1
ATOM 2330 C CA . HIS A 1 309 ? -24.556 -5.427 -25.322 1.00 76.38 309 HIS A CA 1
ATOM 2331 C C . HIS A 1 309 ? -23.983 -6.576 -24.464 1.00 76.38 309 HIS A C 1
ATOM 2333 O O . HIS A 1 309 ? -24.134 -7.749 -24.797 1.00 76.38 309 HIS A O 1
ATOM 2339 N N . ALA A 1 310 ? -23.360 -6.237 -23.331 1.00 73.56 310 ALA A N 1
ATOM 2340 C CA . ALA A 1 310 ? -22.827 -7.151 -22.335 1.00 73.56 310 ALA A CA 1
ATOM 2341 C C . ALA A 1 310 ? -23.755 -7.170 -21.116 1.00 73.56 310 ALA A C 1
ATOM 2343 O O . ALA A 1 310 ? -24.364 -6.157 -20.766 1.00 73.56 310 ALA A O 1
ATOM 2344 N N . THR A 1 311 ? -23.864 -8.327 -20.467 1.00 76.56 311 THR A N 1
ATOM 2345 C CA . THR A 1 311 ? -24.573 -8.443 -19.187 1.00 76.56 311 THR A CA 1
ATOM 2346 C C . THR A 1 311 ? -23.536 -8.347 -18.069 1.00 76.56 311 THR A C 1
ATOM 2348 O O . THR A 1 311 ? -22.565 -9.099 -18.137 1.00 76.56 311 THR A O 1
ATOM 2351 N N . PRO A 1 312 ? -23.699 -7.441 -17.086 1.00 79.31 312 PRO A N 1
ATOM 2352 C CA . PRO A 1 312 ? -22.854 -7.425 -15.899 1.00 79.31 312 PRO A CA 1
ATOM 2353 C C . PRO A 1 312 ? -22.866 -8.783 -15.189 1.00 79.31 312 PRO A C 1
ATOM 2355 O O . PRO A 1 312 ? -23.944 -9.286 -14.865 1.00 79.31 312 PRO A O 1
ATOM 2358 N N . GLU A 1 313 ? -21.679 -9.346 -14.978 1.00 74.75 313 GLU A N 1
ATOM 2359 C CA . GLU A 1 313 ? -21.427 -10.530 -14.144 1.00 74.75 313 GLU A CA 1
ATOM 2360 C C . GLU A 1 313 ? -21.221 -10.139 -12.674 1.00 74.75 313 GLU A C 1
ATOM 2362 O O . GLU A 1 313 ? -20.524 -9.122 -12.421 1.00 74.75 313 GLU A O 1
#

Mean predicted aligned error: 14.94 Å

Solvent-accessible surface area (backbone atoms only — not comparable to full-atom values): 17089 Å² total; per-residue (Å²): 134,78,73,82,37,59,67,48,73,68,48,48,39,50,48,4,35,44,62,73,26,45,67,69,59,63,57,29,40,39,25,57,36,74,82,64,50,64,34,13,44,20,32,30,46,49,38,93,89,69,50,76,32,58,57,35,38,39,53,38,31,47,55,53,48,50,36,32,50,49,42,54,74,70,45,48,37,57,56,53,28,54,44,42,76,75,33,70,67,59,30,51,48,38,37,52,24,40,53,50,51,52,52,52,44,49,54,44,7,50,77,63,73,65,48,88,55,78,95,45,60,96,51,52,56,34,46,47,58,78,34,51,72,40,56,47,39,35,36,17,39,14,57,39,73,30,92,80,42,21,61,69,10,48,49,50,50,60,74,27,40,89,72,35,41,75,87,54,77,69,67,79,86,53,44,68,84,84,57,81,50,42,83,63,64,83,51,74,71,60,56,56,67,62,56,78,78,57,92,74,82,90,84,83,85,94,79,65,69,60,27,29,29,43,32,45,37,42,40,50,34,40,34,42,41,31,32,29,62,49,99,94,40,80,44,79,76,45,76,52,74,46,82,34,37,40,36,48,60,25,93,80,68,36,30,65,36,70,69,19,52,53,45,43,49,55,53,47,54,54,46,40,53,51,37,59,76,62,60,32,49,64,59,47,36,39,51,41,80,59,58,76,80,30,80,54,40,64,60,55,47,51,57,43,31,77,62,65,77,30,70,69,80

Foldseek 3Di:
DDDLFADDPLQQLLLLQLQVHRDFQQLTQLAAFPVRHGQWGAHAQATPVGRGDQQGTAGRQLLLVVLQVVCVVVCVQVVLLVCCVVPVVLLVLQQQLLVLQLVVNQVSNVSSVNHDDVVQVSNHPQPPPNGGPGLRRLLRQCRRVHHSSHPSNVVSQVVSCVRDHSHDDPRPPRGPPPDGRHPDGPDPPVVVVVVPDDPDDDDDDDDADAWAWEWEAEQFKIKIWIWTQDPVGIGTDDIDMDGLNQLVCCVPPLAGDPSSLVSVLVVLLVVLVVCVVRVHPDYAYEYDDSLPRHPPNVVSQVSNCVRRVYGYD

pLDDT: mean 84.4, std 16.08, range [29.39, 98.44]